Protein AF-A0A831S764-F1 (afdb_monomer_lite)

pLDDT: mean 89.17, std 13.13, range [32.31, 98.44]

Sequence (224 aa):
MKQVANYIGQIRIYSLIPFVLFITTFSDDLIKITSLSLLWIGFLIYLEVSHKDPLRLRFFTYLWVPFIIPALVVATQETLFFMFFSFLYAKKKDNAFWGGTSSLWRGLQNFSLAILTSPIIASIALVLIYFRNLIGDIRDAGHDKKSNTITLPVLLGIFKNCTIGYYGHLGIILFSSVLWWYISLFSIPLHTLIILLFVQAISYPLTPRISCPNFLNFYKKNSL

Secondary structure (DSSP, 8-state):
-HHHHHHHHHH-HHHHHHHHHHHHTT---HHHHHHHHHHHHHHHHHHHHHH--TTSPPPPTTTTHHHHHHHHHHSHHHHHHHHHHHHHHHGGGT-HHHHHHHHHHHHHHHHHHHTTT-HHHHHHHHHHHHHHHHHHHHHHHHHHHHTT---HHHHTT----HHHHHHHHHHHHHHHHHHHHHHTTT-S-HHHHHHHHHHHHHHGGGS--SSS--STTSS-S---

Structure (mmCIF, N/CA/C/O backbone):
data_AF-A0A831S764-F1
#
_entry.id   AF-A0A831S764-F1
#
loop_
_atom_site.group_PDB
_atom_site.id
_atom_site.type_symbol
_atom_site.label_atom_id
_atom_site.label_alt_id
_atom_site.label_comp_id
_atom_site.label_asym_id
_atom_site.label_entity_id
_atom_site.label_seq_id
_atom_site.pdbx_PDB_ins_code
_atom_site.Cartn_x
_atom_site.Cartn_y
_atom_site.Cartn_z
_atom_site.occupancy
_atom_site.B_iso_or_equiv
_atom_site.auth_seq_id
_atom_site.auth_comp_id
_atom_site.auth_asym_id
_atom_site.auth_atom_id
_atom_site.pdbx_PDB_model_num
ATOM 1 N N . MET A 1 1 ? 13.473 7.485 21.852 1.00 60.28 1 MET A N 1
ATOM 2 C CA . MET A 1 1 ? 13.245 6.089 21.394 1.00 60.28 1 MET A CA 1
ATOM 3 C C . MET A 1 1 ? 11.781 5.783 21.064 1.00 60.28 1 MET A C 1
ATOM 5 O O . MET A 1 1 ? 11.518 5.422 19.927 1.00 60.28 1 MET A O 1
ATOM 9 N N . LYS A 1 2 ? 10.810 5.982 21.978 1.00 74.12 2 LYS A N 1
ATOM 10 C CA . LYS A 1 2 ? 9.378 5.695 21.709 1.00 74.12 2 LYS A CA 1
ATOM 11 C C . LYS A 1 2 ? 8.788 6.479 20.522 1.00 74.12 2 LYS A C 1
ATOM 13 O O . LYS A 1 2 ? 8.071 5.900 19.715 1.00 74.12 2 LYS A O 1
ATOM 18 N N . GLN A 1 3 ? 9.120 7.766 20.382 1.00 81.69 3 GLN A N 1
ATOM 19 C CA . GLN A 1 3 ? 8.642 8.595 19.262 1.00 81.69 3 GLN A CA 1
ATOM 20 C C . GLN A 1 3 ? 9.198 8.129 17.908 1.00 81.69 3 GLN A C 1
ATOM 22 O O . GLN A 1 3 ? 8.445 7.948 16.958 1.00 81.69 3 GLN A O 1
ATOM 27 N N . VAL A 1 4 ? 10.504 7.851 17.847 1.00 81.62 4 VAL A N 1
ATOM 28 C CA . VAL A 1 4 ? 11.169 7.320 16.645 1.00 81.62 4 VAL A CA 1
ATOM 29 C C . VAL A 1 4 ? 10.557 5.981 16.232 1.00 81.62 4 VAL A C 1
ATOM 31 O O . VAL A 1 4 ? 10.179 5.811 15.079 1.00 81.62 4 VAL A O 1
ATOM 34 N N . ALA A 1 5 ? 10.361 5.059 17.179 1.00 79.94 5 ALA A N 1
ATOM 35 C CA . ALA A 1 5 ? 9.720 3.774 16.906 1.00 79.94 5 ALA A CA 1
ATOM 36 C C . ALA A 1 5 ? 8.274 3.930 16.395 1.00 79.94 5 ALA A C 1
ATOM 38 O O . ALA A 1 5 ? 7.838 3.158 15.548 1.00 79.94 5 ALA A O 1
ATOM 39 N N . ASN A 1 6 ? 7.536 4.940 16.874 1.00 87.00 6 ASN A N 1
ATOM 40 C CA . ASN A 1 6 ? 6.195 5.251 16.378 1.00 87.00 6 ASN A CA 1
ATOM 41 C C . ASN A 1 6 ? 6.236 5.671 14.898 1.00 87.00 6 ASN A C 1
ATOM 43 O O . ASN A 1 6 ? 5.524 5.078 14.093 1.00 87.00 6 ASN A O 1
ATOM 47 N N . TYR A 1 7 ? 7.117 6.606 14.519 1.00 86.62 7 TYR A N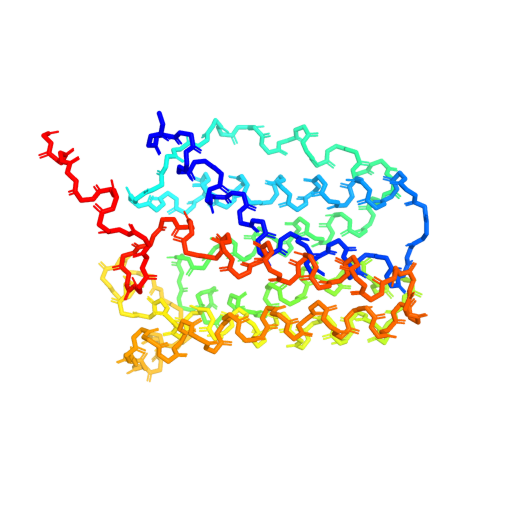 1
ATOM 48 C CA . TYR A 1 7 ? 7.287 7.006 13.115 1.00 86.62 7 TYR A CA 1
ATOM 49 C C . TYR A 1 7 ? 7.749 5.845 12.223 1.00 86.62 7 TYR A C 1
ATOM 51 O O . TYR A 1 7 ? 7.176 5.635 11.158 1.00 86.62 7 TYR A O 1
ATOM 59 N N . ILE A 1 8 ? 8.706 5.028 12.678 1.00 85.62 8 ILE A N 1
ATOM 60 C CA . ILE A 1 8 ? 9.144 3.825 11.948 1.00 85.62 8 ILE A CA 1
ATOM 61 C C . ILE A 1 8 ? 7.968 2.858 11.736 1.00 85.62 8 ILE A C 1
ATOM 63 O O . ILE A 1 8 ? 7.754 2.356 10.632 1.00 85.62 8 ILE A O 1
ATOM 67 N N . GLY A 1 9 ? 7.154 2.637 12.770 1.00 86.06 9 GLY A N 1
ATOM 68 C CA . GLY A 1 9 ? 5.953 1.809 12.684 1.00 86.06 9 GLY A CA 1
ATOM 69 C C . GLY A 1 9 ? 4.892 2.346 11.714 1.00 86.06 9 GLY A C 1
ATOM 70 O O . GLY A 1 9 ? 4.164 1.552 11.106 1.00 86.06 9 GLY A O 1
ATOM 71 N N . GLN A 1 10 ? 4.813 3.670 11.545 1.00 90.00 10 GLN A N 1
ATOM 72 C CA . GLN A 1 10 ? 3.913 4.348 10.601 1.00 90.00 10 GLN A CA 1
ATOM 73 C C . GLN A 1 10 ? 4.381 4.262 9.139 1.00 90.00 10 GLN A C 1
ATOM 75 O O . GLN A 1 10 ? 3.540 4.265 8.242 1.00 90.00 10 GLN A O 1
ATOM 80 N N . ILE A 1 11 ? 5.684 4.084 8.885 1.00 88.44 11 ILE A N 1
ATOM 81 C CA . ILE A 1 11 ? 6.220 3.805 7.535 1.00 88.44 11 ILE A CA 1
ATOM 82 C C . ILE A 1 11 ? 5.789 2.410 7.043 1.00 88.44 11 ILE A C 1
ATOM 84 O O . ILE A 1 11 ? 5.767 2.148 5.843 1.00 88.44 11 ILE A O 1
ATOM 88 N N . ARG A 1 12 ? 5.379 1.515 7.959 1.00 92.50 12 ARG A N 1
ATOM 89 C CA . ARG A 1 12 ? 4.809 0.191 7.648 1.00 92.50 12 ARG A CA 1
ATOM 90 C C . ARG A 1 12 ? 5.704 -0.595 6.685 1.00 92.50 12 ARG A C 1
ATOM 92 O O . ARG A 1 12 ? 5.251 -1.016 5.622 1.00 92.50 12 ARG A O 1
ATOM 99 N N . ILE A 1 13 ? 6.963 -0.817 7.075 1.00 93.81 13 ILE A N 1
ATOM 100 C CA . ILE A 1 13 ? 7.973 -1.543 6.275 1.00 93.81 13 ILE A CA 1
ATOM 101 C C . ILE A 1 13 ? 7.424 -2.874 5.740 1.00 93.81 13 ILE A C 1
ATOM 103 O O . ILE A 1 1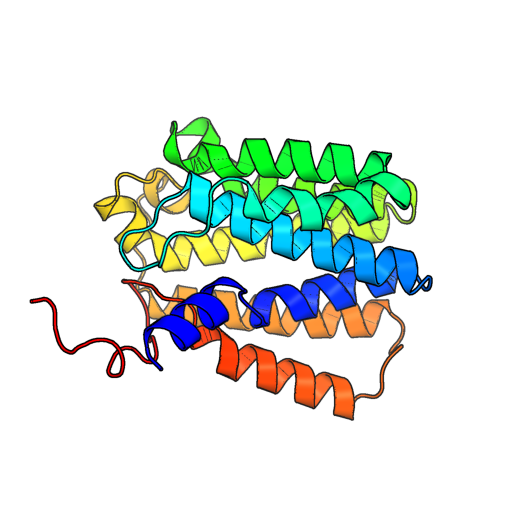3 ? 7.592 -3.175 4.560 1.00 93.81 13 ILE A O 1
ATOM 107 N N . TYR A 1 14 ? 6.667 -3.612 6.560 1.00 93.94 14 TYR A N 1
ATOM 108 C CA . TYR A 1 14 ? 6.000 -4.849 6.145 1.00 93.94 14 TYR A CA 1
ATOM 109 C C . TYR A 1 14 ? 5.091 -4.706 4.915 1.00 93.94 14 TYR A C 1
ATOM 111 O O . TYR A 1 14 ? 4.821 -5.675 4.228 1.00 93.94 14 TYR A O 1
ATOM 119 N N . SER A 1 15 ? 4.558 -3.513 4.653 1.00 94.75 15 SER A N 1
ATOM 120 C CA . SER A 1 15 ? 3.728 -3.216 3.485 1.00 94.75 15 SER A CA 1
ATOM 121 C C . SER A 1 15 ? 4.509 -2.583 2.338 1.00 94.75 15 SER A C 1
ATOM 123 O O . SER A 1 15 ? 4.049 -2.681 1.204 1.00 94.75 15 SER A O 1
ATOM 125 N N . LEU A 1 16 ? 5.638 -1.928 2.625 1.00 96.75 16 LEU A N 1
ATOM 126 C CA . LEU A 1 16 ? 6.516 -1.329 1.620 1.00 96.75 16 LEU A CA 1
ATOM 127 C C . LEU A 1 16 ? 7.263 -2.411 0.834 1.00 96.75 16 LEU A C 1
ATOM 129 O O . LEU A 1 16 ? 7.275 -2.367 -0.386 1.00 96.75 16 LEU A O 1
ATOM 133 N N . ILE A 1 17 ? 7.814 -3.422 1.508 1.00 96.88 17 ILE A N 1
ATOM 134 C CA . ILE A 1 17 ? 8.551 -4.521 0.858 1.00 96.88 17 ILE A CA 1
ATOM 135 C C . ILE A 1 17 ? 7.743 -5.209 -0.263 1.00 96.88 17 ILE A C 1
ATOM 137 O O . ILE A 1 17 ? 8.224 -5.237 -1.396 1.00 96.88 17 ILE A O 1
ATOM 141 N N . PRO A 1 18 ? 6.520 -5.730 -0.026 1.00 97.06 18 PRO A N 1
ATOM 142 C CA . PRO A 1 18 ? 5.732 -6.344 -1.094 1.00 97.06 18 PRO A CA 1
ATOM 143 C C . PRO A 1 18 ? 5.323 -5.338 -2.175 1.00 97.06 18 PRO A C 1
ATOM 145 O O . PRO A 1 18 ? 5.104 -5.744 -3.307 1.00 97.06 18 PRO A O 1
ATOM 148 N N . PHE A 1 19 ? 5.226 -4.044 -1.856 1.00 97.56 19 PHE A N 1
ATOM 149 C CA . PHE A 1 19 ? 4.942 -3.003 -2.843 1.00 97.56 19 PHE A CA 1
ATOM 150 C C . PHE A 1 19 ? 6.137 -2.751 -3.778 1.00 97.56 19 PHE A C 1
ATOM 152 O O . PHE A 1 19 ? 5.951 -2.652 -4.986 1.00 97.56 19 PHE A O 1
ATOM 159 N N . VAL A 1 20 ? 7.367 -2.723 -3.253 1.00 97.06 20 VAL A N 1
ATOM 160 C CA . VAL A 1 20 ? 8.577 -2.624 -4.087 1.00 97.06 20 VAL A CA 1
ATOM 161 C C . VAL A 1 20 ? 8.716 -3.860 -4.976 1.00 97.06 20 VAL A C 1
ATOM 163 O O . VAL A 1 20 ? 8.910 -3.716 -6.178 1.00 97.06 20 VAL A O 1
ATOM 166 N N . LEU A 1 21 ? 8.531 -5.064 -4.418 1.00 96.94 21 LEU A N 1
ATOM 167 C CA . LEU A 1 21 ? 8.550 -6.305 -5.205 1.00 96.94 21 LEU A CA 1
ATOM 168 C C . LEU A 1 21 ? 7.484 -6.299 -6.308 1.00 96.94 21 LEU A C 1
ATOM 170 O O . LEU A 1 21 ? 7.771 -6.693 -7.434 1.00 96.94 21 LEU A O 1
ATOM 174 N N . PHE A 1 22 ? 6.282 -5.794 -6.020 1.00 97.75 22 PHE A N 1
ATOM 175 C CA . PHE A 1 22 ? 5.241 -5.596 -7.027 1.00 97.75 22 PHE A CA 1
ATOM 176 C C . PHE A 1 22 ? 5.724 -4.714 -8.185 1.00 97.75 22 PHE A C 1
ATOM 178 O O . PHE A 1 22 ? 5.580 -5.114 -9.335 1.00 97.75 22 PHE A O 1
ATOM 185 N N . ILE A 1 23 ? 6.349 -3.564 -7.911 1.00 96.88 23 ILE A N 1
ATOM 186 C CA . ILE A 1 23 ? 6.850 -2.675 -8.974 1.00 96.88 23 ILE A CA 1
ATO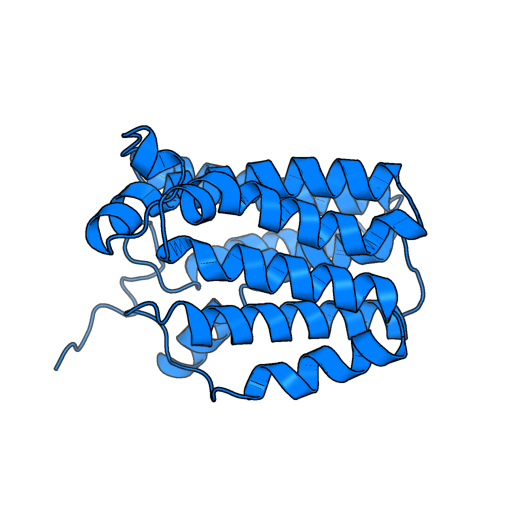M 187 C C . ILE A 1 23 ? 7.891 -3.380 -9.850 1.00 96.88 23 ILE A C 1
ATOM 189 O O . ILE A 1 23 ? 7.846 -3.263 -11.073 1.00 96.88 23 ILE A O 1
ATOM 193 N N . THR A 1 24 ? 8.772 -4.182 -9.243 1.00 95.31 24 THR A N 1
ATOM 194 C CA . THR A 1 24 ? 9.795 -4.933 -9.992 1.00 95.31 24 THR A CA 1
ATOM 195 C C . THR A 1 24 ? 9.229 -6.003 -10.929 1.00 95.31 24 THR A C 1
ATOM 197 O O . THR A 1 24 ? 9.959 -6.528 -11.760 1.00 95.31 24 THR A O 1
ATOM 200 N N . THR A 1 25 ? 7.935 -6.333 -10.832 1.00 96.25 25 THR A N 1
ATOM 201 C CA . THR A 1 25 ? 7.297 -7.281 -11.763 1.00 96.25 25 THR A CA 1
ATOM 202 C C . THR A 1 25 ? 6.954 -6.671 -13.122 1.00 96.25 25 THR A C 1
ATOM 204 O O . THR A 1 25 ? 6.712 -7.411 -14.071 1.00 96.25 25 THR A O 1
ATOM 207 N N . PHE A 1 26 ? 6.926 -5.338 -13.234 1.00 94.44 26 PHE A N 1
ATOM 208 C CA . PHE A 1 26 ? 6.580 -4.629 -14.473 1.00 94.44 26 PHE A CA 1
ATOM 209 C C . PHE A 1 26 ? 7.523 -3.459 -14.801 1.00 94.44 26 PHE A C 1
ATOM 211 O O . PHE A 1 26 ? 7.249 -2.693 -15.722 1.00 94.44 26 PHE A O 1
ATOM 218 N N . SER A 1 27 ? 8.613 -3.287 -14.052 1.00 93.69 27 SER A N 1
ATOM 219 C CA . SER A 1 27 ? 9.618 -2.248 -14.284 1.00 93.69 27 SER A CA 1
ATOM 220 C C . SER A 1 27 ? 10.981 -2.718 -13.786 1.00 93.69 27 SER A C 1
ATOM 222 O O . SER A 1 27 ? 11.089 -3.213 -12.668 1.00 93.69 27 SER A O 1
ATOM 224 N N . ASP A 1 28 ? 12.018 -2.495 -14.583 1.00 93.00 28 ASP A N 1
ATOM 225 C CA . ASP A 1 28 ? 13.434 -2.704 -14.257 1.00 93.00 28 ASP A CA 1
ATOM 226 C C . ASP A 1 28 ? 14.196 -1.378 -14.055 1.00 93.00 28 ASP A C 1
ATOM 228 O O . ASP A 1 28 ? 15.245 -1.354 -13.412 1.00 93.00 28 ASP A O 1
ATOM 232 N N . ASP A 1 29 ? 13.637 -0.259 -14.526 1.00 95.06 29 ASP A N 1
ATOM 233 C CA . ASP A 1 29 ? 14.171 1.084 -14.289 1.00 95.06 29 ASP A CA 1
ATOM 234 C C . ASP A 1 29 ? 14.192 1.443 -12.789 1.00 95.06 29 ASP A C 1
ATOM 236 O O . ASP A 1 29 ? 13.157 1.672 -12.151 1.00 95.06 29 ASP A O 1
ATOM 240 N N . LEU A 1 30 ? 15.405 1.550 -12.235 1.00 95.75 30 LEU A N 1
ATOM 241 C CA . LEU A 1 30 ? 15.659 1.919 -10.842 1.00 95.75 30 LEU A CA 1
ATOM 242 C C . LEU A 1 30 ? 15.097 3.297 -10.476 1.00 95.75 30 LEU A C 1
ATOM 244 O O . LEU A 1 30 ? 14.666 3.489 -9.333 1.00 95.75 30 LEU A O 1
ATOM 248 N N . ILE A 1 31 ? 15.076 4.251 -11.412 1.00 97.62 31 ILE A N 1
ATOM 249 C CA . ILE A 1 31 ? 14.528 5.590 -11.178 1.00 97.62 31 ILE A CA 1
ATOM 250 C C . ILE A 1 31 ? 13.011 5.487 -11.008 1.00 97.62 31 ILE A C 1
ATOM 252 O O . ILE A 1 31 ? 12.469 6.022 -10.032 1.00 97.62 31 ILE A O 1
ATOM 256 N N . LYS A 1 32 ? 12.325 4.747 -11.891 1.00 96.38 32 LYS A N 1
ATOM 257 C CA . LYS A 1 32 ? 10.882 4.482 -11.778 1.00 96.38 32 LYS A CA 1
ATOM 258 C C . LYS A 1 32 ? 10.546 3.713 -10.499 1.00 96.38 32 LYS A C 1
ATOM 260 O O . LYS A 1 32 ? 9.665 4.145 -9.752 1.00 96.38 32 LYS A O 1
ATOM 265 N N . ILE A 1 33 ? 11.283 2.646 -10.177 1.00 96.75 33 ILE A N 1
ATOM 266 C CA . ILE A 1 33 ? 11.090 1.855 -8.945 1.00 96.75 33 ILE A CA 1
ATOM 267 C C . ILE A 1 33 ? 11.231 2.731 -7.695 1.00 96.75 33 ILE A C 1
ATOM 269 O O . ILE A 1 33 ? 10.365 2.714 -6.814 1.00 96.75 33 ILE A O 1
ATOM 273 N N . THR A 1 34 ? 12.300 3.525 -7.616 1.00 97.94 34 THR A N 1
ATOM 274 C CA . THR A 1 34 ? 12.562 4.404 -6.468 1.00 97.94 34 THR A CA 1
ATOM 275 C C . THR A 1 34 ? 11.482 5.474 -6.345 1.00 97.94 34 THR A C 1
ATOM 277 O O . THR A 1 34 ? 10.944 5.689 -5.260 1.00 97.94 34 THR A O 1
ATOM 280 N N . SER A 1 35 ? 11.098 6.096 -7.459 1.00 98.06 35 SER A N 1
ATOM 281 C CA . SER A 1 35 ? 10.076 7.145 -7.484 1.00 98.06 35 SER A CA 1
ATOM 282 C C . SER A 1 35 ? 8.707 6.629 -7.042 1.00 98.06 35 SER A C 1
ATOM 284 O O . SER A 1 35 ? 8.054 7.259 -6.212 1.00 98.06 35 SER A O 1
ATOM 286 N N . LEU A 1 36 ? 8.287 5.450 -7.512 1.00 97.81 36 LEU A N 1
ATOM 287 C CA . LEU A 1 36 ? 7.031 4.828 -7.080 1.00 97.81 36 LEU A CA 1
ATOM 288 C C . LEU A 1 36 ? 7.087 4.368 -5.612 1.00 97.81 36 LEU A C 1
ATOM 290 O O . LEU A 1 36 ? 6.094 4.460 -4.889 1.00 97.81 36 LEU A O 1
ATOM 294 N N . SER A 1 37 ? 8.255 3.938 -5.130 1.00 97.75 37 SER A N 1
ATOM 295 C CA . SER A 1 37 ? 8.470 3.628 -3.709 1.00 97.75 37 SER A CA 1
ATOM 296 C C . SER A 1 37 ? 8.327 4.871 -2.824 1.00 97.75 37 SER A C 1
ATOM 298 O O . SER A 1 37 ? 7.708 4.806 -1.760 1.00 97.75 37 SER A O 1
ATOM 300 N N . LEU A 1 38 ? 8.838 6.023 -3.274 1.00 97.88 38 LEU A N 1
ATOM 301 C CA . LEU A 1 38 ? 8.629 7.308 -2.603 1.00 97.88 38 LEU A CA 1
ATOM 302 C C . LEU A 1 38 ? 7.154 7.721 -2.648 1.00 97.88 38 LEU A C 1
ATOM 304 O O . LEU A 1 38 ? 6.614 8.086 -1.607 1.00 97.88 38 LEU A O 1
ATOM 308 N N . LEU A 1 39 ? 6.466 7.558 -3.783 1.00 98.12 39 LEU A N 1
ATOM 309 C CA . LEU A 1 39 ? 5.025 7.815 -3.904 1.00 98.12 39 LEU A CA 1
ATOM 310 C C . LEU A 1 39 ? 4.216 7.051 -2.844 1.00 98.12 39 LEU A C 1
ATOM 312 O O . LEU A 1 39 ? 3.310 7.614 -2.227 1.00 98.12 39 LEU A O 1
ATOM 316 N N . TRP A 1 40 ? 4.571 5.793 -2.570 1.00 97.31 40 TRP A N 1
ATOM 317 C CA . TRP A 1 40 ? 3.953 5.018 -1.494 1.00 97.31 40 TRP A CA 1
ATOM 318 C C . TRP A 1 40 ? 4.183 5.616 -0.105 1.00 97.31 40 TRP A C 1
ATOM 320 O O . TRP A 1 40 ? 3.251 5.686 0.699 1.00 97.31 40 TRP A O 1
ATOM 330 N N . ILE A 1 41 ? 5.407 6.060 0.188 1.00 96.44 41 ILE A N 1
ATOM 331 C CA . ILE A 1 41 ? 5.732 6.737 1.450 1.00 96.44 41 ILE A CA 1
ATOM 332 C C . ILE A 1 41 ? 4.935 8.044 1.564 1.00 96.44 41 ILE A C 1
ATOM 334 O O . ILE A 1 41 ? 4.319 8.291 2.601 1.00 96.44 41 ILE A O 1
ATOM 338 N N . GLY A 1 42 ? 4.868 8.834 0.489 1.00 96.94 42 GLY A N 1
ATOM 339 C CA . GLY A 1 42 ? 4.046 10.041 0.412 1.00 96.94 42 GLY A CA 1
ATOM 340 C C . GLY A 1 42 ? 2.578 9.749 0.709 1.00 96.94 42 GLY A C 1
ATOM 341 O O . GLY A 1 42 ? 1.964 10.414 1.541 1.00 96.94 42 GLY A O 1
ATOM 342 N N . PHE A 1 43 ? 2.033 8.683 0.127 1.00 96.56 43 PHE A N 1
ATOM 343 C CA . PHE A 1 43 ? 0.683 8.218 0.428 1.00 96.56 43 PHE A CA 1
ATOM 344 C C . PHE A 1 43 ? 0.482 7.839 1.901 1.00 96.56 43 PHE A C 1
ATOM 346 O O . PHE A 1 43 ? -0.543 8.190 2.483 1.00 96.56 43 PHE A O 1
ATOM 353 N N . LEU A 1 44 ? 1.433 7.138 2.526 1.00 95.06 44 LEU A N 1
ATOM 354 C CA . LEU A 1 44 ? 1.331 6.806 3.948 1.00 95.06 44 LEU A CA 1
ATOM 355 C C . LEU A 1 44 ? 1.309 8.067 4.812 1.00 95.06 44 LEU A C 1
ATOM 357 O O . LEU A 1 44 ? 0.463 8.176 5.693 1.00 95.06 44 LEU A O 1
ATOM 361 N N . ILE A 1 45 ? 2.176 9.037 4.526 1.00 94.62 45 ILE A N 1
ATOM 362 C CA . ILE A 1 45 ? 2.196 10.322 5.235 1.00 94.62 45 ILE A CA 1
ATOM 363 C C . ILE A 1 45 ? 0.859 11.053 5.052 1.00 94.62 45 ILE A C 1
ATOM 365 O O . ILE A 1 45 ? 0.274 11.511 6.033 1.00 94.62 45 ILE A O 1
ATOM 369 N N . TYR A 1 46 ? 0.347 11.116 3.818 1.00 95.19 46 TYR A N 1
ATOM 370 C CA . TYR A 1 46 ? -0.958 11.703 3.509 1.00 95.19 46 TYR A CA 1
ATOM 371 C C . TYR A 1 46 ? -2.081 11.044 4.323 1.00 95.19 46 TYR A C 1
ATOM 373 O O . TYR A 1 46 ? -2.864 11.740 4.968 1.00 95.19 46 TYR A O 1
ATOM 381 N N . LEU A 1 47 ? -2.112 9.709 4.385 1.00 92.38 47 LEU A N 1
ATOM 382 C CA . LEU A 1 47 ? -3.090 8.987 5.195 1.00 92.38 47 LEU A CA 1
ATOM 383 C C . LEU A 1 47 ? -3.023 9.333 6.677 1.00 92.38 47 LEU A C 1
ATOM 385 O O . LEU A 1 47 ? -4.067 9.498 7.301 1.00 92.38 47 LEU A O 1
ATOM 389 N N . GLU A 1 48 ? -1.827 9.411 7.255 1.00 90.69 48 GLU A N 1
ATOM 390 C CA . GLU A 1 48 ? -1.681 9.712 8.682 1.00 90.69 48 GLU A CA 1
ATOM 391 C C . GLU A 1 48 ? -2.145 11.145 8.997 1.00 90.69 48 GLU A C 1
ATOM 393 O O . GLU A 1 48 ? -2.796 11.380 10.019 1.00 90.69 48 GLU A O 1
ATOM 398 N N . VAL A 1 49 ? -1.908 12.090 8.078 1.00 89.69 49 VAL A N 1
ATOM 399 C CA . VAL A 1 49 ? -2.429 13.465 8.159 1.00 89.69 49 VAL A CA 1
ATOM 400 C C . VAL A 1 49 ? -3.961 13.496 8.055 1.00 89.69 49 VAL A C 1
ATOM 402 O O . VAL A 1 49 ? -4.609 14.240 8.799 1.00 89.69 49 VAL A O 1
ATOM 405 N N . SER A 1 50 ? -4.553 12.685 7.173 1.00 89.25 50 SER A N 1
ATOM 406 C CA . SER A 1 50 ? -6.005 12.631 6.960 1.00 89.25 50 SER A CA 1
ATOM 407 C C . SER A 1 50 ? -6.757 11.895 8.072 1.00 89.25 50 SER A C 1
ATOM 409 O O . SER A 1 50 ? -7.780 12.381 8.548 1.00 89.25 50 SER A O 1
ATOM 411 N N . HIS A 1 51 ? -6.279 10.723 8.503 1.00 86.50 51 HIS A N 1
ATOM 412 C CA . HIS A 1 51 ? -7.006 9.845 9.431 1.00 86.50 51 HIS A CA 1
ATOM 413 C C . HIS A 1 51 ? -6.817 10.209 10.899 1.00 86.50 51 HIS A C 1
ATOM 415 O O . HIS A 1 51 ? -7.710 9.888 11.687 1.00 86.50 51 HIS A O 1
ATOM 421 N N . LYS A 1 52 ? -5.712 10.878 11.261 1.00 82.44 52 LYS A N 1
ATOM 422 C CA . LYS A 1 52 ? -5.434 11.388 12.617 1.00 82.44 52 LYS A CA 1
ATOM 423 C C . LYS A 1 52 ? -5.678 10.344 13.719 1.00 82.44 52 LYS A C 1
ATOM 425 O O . LYS A 1 52 ? -6.332 10.636 14.720 1.00 82.44 52 LYS A O 1
ATOM 430 N N . ASP A 1 53 ? -5.179 9.123 13.529 1.00 81.06 53 ASP A N 1
ATOM 431 C CA . ASP A 1 53 ? -5.404 8.041 14.492 1.00 81.06 53 ASP A CA 1
ATOM 432 C C . ASP A 1 53 ? -4.763 8.367 15.865 1.00 81.06 53 ASP A C 1
ATOM 434 O O . ASP A 1 53 ? -3.590 8.746 15.909 1.00 81.06 53 ASP A O 1
ATOM 438 N N . PRO A 1 54 ? -5.468 8.179 17.002 1.00 76.38 54 PRO A N 1
ATOM 439 C CA . PRO A 1 54 ? -5.031 8.694 18.309 1.00 76.38 54 PRO A CA 1
ATOM 440 C C . PRO A 1 54 ? -3.682 8.173 18.829 1.00 76.38 54 PRO A C 1
ATOM 442 O O . PRO A 1 54 ? -3.024 8.849 19.613 1.00 76.38 54 PRO A O 1
ATOM 445 N N . LEU A 1 55 ? -3.258 6.970 18.423 1.00 79.38 55 LEU A N 1
ATOM 446 C CA . LEU A 1 55 ? -1.997 6.357 18.874 1.00 79.38 55 LEU A CA 1
ATOM 447 C C . LEU A 1 55 ? -0.772 6.746 18.032 1.00 79.38 55 LEU A C 1
ATOM 449 O O . LEU A 1 55 ? 0.341 6.277 18.299 1.00 79.38 55 LEU A O 1
ATOM 453 N N . ARG A 1 56 ? -0.963 7.535 16.976 1.00 83.69 56 ARG A N 1
ATOM 454 C CA . ARG A 1 56 ? 0.079 7.841 15.998 1.00 83.69 56 ARG A CA 1
ATOM 455 C C . ARG A 1 56 ? 0.504 9.294 16.109 1.00 83.69 56 ARG A C 1
ATOM 457 O O . ARG A 1 56 ? -0.314 10.196 16.273 1.00 83.69 56 ARG A O 1
ATOM 464 N N . LEU A 1 57 ? 1.814 9.510 16.035 1.00 86.38 57 LEU A N 1
ATOM 465 C CA . LEU A 1 57 ? 2.370 10.855 15.970 1.00 86.38 57 LEU A CA 1
ATOM 466 C C . LEU A 1 57 ? 2.024 11.497 14.630 1.00 86.38 57 LEU A C 1
ATOM 468 O O . LEU A 1 57 ? 2.069 10.838 13.594 1.00 86.38 57 LEU A O 1
ATOM 472 N N . ARG A 1 58 ? 1.691 12.787 14.663 1.00 87.56 58 ARG A N 1
ATOM 473 C CA . ARG A 1 58 ? 1.294 13.533 13.471 1.00 87.56 58 ARG A CA 1
ATOM 474 C C . ARG A 1 58 ? 2.516 13.922 12.654 1.00 87.56 58 ARG A C 1
ATOM 476 O O . ARG A 1 58 ? 3.466 14.486 13.189 1.00 87.56 58 ARG A O 1
ATOM 483 N N . PHE A 1 59 ? 2.444 13.686 11.351 1.00 87.94 59 PHE A N 1
ATOM 484 C CA . PHE A 1 59 ? 3.372 14.281 10.399 1.00 87.94 59 PHE A CA 1
ATOM 485 C C . PHE A 1 59 ? 2.996 15.736 10.100 1.00 87.94 59 PHE A C 1
ATOM 487 O O . PHE A 1 59 ? 1.848 16.152 10.278 1.00 87.94 59 PHE A O 1
ATOM 494 N N . PHE A 1 60 ? 3.967 16.501 9.605 1.00 89.56 60 PHE A N 1
ATOM 495 C CA . PHE A 1 60 ? 3.706 17.813 9.023 1.00 89.56 60 PHE A CA 1
ATOM 496 C C . PHE A 1 60 ? 2.790 17.677 7.795 1.00 89.56 60 PHE A C 1
ATOM 498 O O . PHE A 1 60 ? 3.019 16.822 6.940 1.00 89.56 60 PHE A O 1
ATOM 505 N N . THR A 1 61 ? 1.763 18.528 7.702 1.00 88.75 61 THR A N 1
ATOM 506 C CA . THR A 1 61 ? 0.645 18.396 6.747 1.00 88.75 61 THR A CA 1
ATOM 507 C C . THR A 1 61 ? 1.081 18.258 5.290 1.00 88.75 61 THR A C 1
ATOM 509 O O . THR A 1 61 ? 0.460 17.503 4.549 1.00 88.75 61 THR A O 1
ATOM 512 N N . TYR A 1 62 ? 2.145 18.952 4.877 1.00 92.75 62 TYR A N 1
ATOM 513 C CA . TYR A 1 62 ? 2.630 18.947 3.490 1.00 92.75 62 TYR A CA 1
ATOM 514 C C . TYR A 1 62 ? 3.840 18.038 3.265 1.00 92.75 62 TYR A C 1
ATOM 516 O O . TYR A 1 62 ? 4.399 18.021 2.172 1.00 92.75 62 TYR A O 1
ATOM 524 N N . LEU A 1 63 ? 4.250 17.257 4.271 1.00 93.75 63 LEU A N 1
ATOM 525 C CA . LEU A 1 63 ? 5.440 16.411 4.172 1.00 93.75 63 LEU A CA 1
ATOM 526 C C . LEU A 1 63 ? 5.315 15.344 3.078 1.00 93.75 63 LEU A C 1
ATOM 528 O O . LEU A 1 63 ? 6.329 14.888 2.575 1.00 93.75 63 LEU A O 1
ATOM 532 N N . TRP A 1 64 ? 4.098 14.967 2.680 1.00 94.81 64 TRP A N 1
ATOM 533 C CA . TRP A 1 64 ? 3.872 14.000 1.606 1.00 94.81 64 TRP A CA 1
ATOM 534 C C . TRP A 1 64 ? 4.221 14.539 0.211 1.00 94.81 64 TRP A C 1
ATOM 536 O O . TRP A 1 64 ? 4.593 13.751 -0.652 1.00 94.81 64 TRP A O 1
ATOM 546 N N . VAL A 1 65 ? 4.139 15.855 -0.019 1.00 95.56 65 VAL A N 1
ATOM 547 C CA . VAL A 1 65 ? 4.346 16.487 -1.336 1.00 95.56 65 VAL A CA 1
ATOM 548 C C . VAL A 1 65 ? 5.708 16.143 -1.957 1.00 95.56 65 VAL A C 1
ATOM 550 O O . VAL A 1 65 ? 5.715 15.628 -3.077 1.00 95.56 65 VAL A O 1
ATOM 553 N N . PRO A 1 66 ? 6.857 16.341 -1.274 1.00 97.00 66 PRO A N 1
ATOM 554 C CA . PRO A 1 66 ? 8.164 16.030 -1.860 1.00 97.00 66 PRO A CA 1
ATOM 555 C C . PRO A 1 66 ? 8.336 14.555 -2.247 1.00 97.00 66 PRO A C 1
ATOM 557 O O . PRO A 1 66 ? 9.112 14.256 -3.147 1.00 97.00 66 PRO A O 1
ATOM 560 N N . PHE A 1 67 ? 7.594 13.632 -1.626 1.00 97.00 67 PHE A N 1
ATOM 561 C CA . PHE A 1 67 ? 7.652 12.205 -1.957 1.00 97.00 67 PHE A CA 1
ATOM 562 C C . PHE A 1 67 ? 6.868 11.836 -3.224 1.00 97.00 67 PHE A C 1
ATOM 564 O O . PHE A 1 67 ? 7.108 10.778 -3.798 1.00 97.00 67 PHE A O 1
ATOM 571 N N . ILE A 1 68 ? 5.938 12.686 -3.668 1.00 97.00 68 ILE A N 1
ATOM 572 C CA . ILE A 1 68 ? 5.118 12.445 -4.865 1.00 97.00 68 ILE A CA 1
ATOM 573 C C . ILE A 1 68 ? 5.775 13.014 -6.127 1.00 97.00 68 ILE A C 1
ATOM 575 O O . ILE A 1 68 ? 5.639 12.429 -7.201 1.00 97.00 68 ILE A O 1
ATOM 579 N N . ILE A 1 69 ? 6.510 14.126 -6.002 1.00 97.44 69 ILE A N 1
ATOM 580 C CA . ILE A 1 69 ? 7.121 14.841 -7.136 1.00 97.44 69 ILE A CA 1
ATOM 581 C C . ILE A 1 69 ? 7.943 13.915 -8.053 1.00 97.44 69 ILE A C 1
ATOM 583 O O . ILE A 1 69 ? 7.707 13.964 -9.259 1.00 97.44 69 ILE A O 1
ATOM 587 N N . PRO A 1 70 ? 8.838 13.036 -7.552 1.00 97.69 70 PRO A N 1
ATOM 588 C CA . PRO A 1 70 ? 9.615 12.156 -8.427 1.00 97.69 70 PRO A CA 1
ATOM 589 C C . PRO A 1 70 ? 8.735 11.272 -9.320 1.00 97.69 70 PRO A C 1
ATOM 591 O O . PRO A 1 70 ? 8.973 11.169 -10.519 1.00 97.69 70 PRO A O 1
ATOM 594 N N . ALA A 1 71 ? 7.667 10.692 -8.762 1.00 96.81 71 ALA A N 1
ATOM 595 C CA . ALA A 1 71 ? 6.755 9.821 -9.501 1.00 96.81 71 ALA A CA 1
ATOM 596 C C . ALA A 1 71 ? 5.921 10.581 -10.543 1.00 96.81 71 ALA A C 1
ATOM 598 O O . ALA A 1 71 ? 5.683 10.058 -11.629 1.00 96.81 71 ALA A O 1
ATOM 599 N N . LEU A 1 72 ? 5.550 11.837 -10.265 1.00 97.38 72 LEU A N 1
ATOM 600 C CA . LEU A 1 72 ? 4.876 12.691 -11.249 1.00 97.38 72 LEU A CA 1
ATOM 601 C C . LEU A 1 72 ? 5.739 12.955 -12.487 1.00 97.38 72 LEU A C 1
ATOM 603 O O . LEU A 1 72 ? 5.182 13.121 -13.569 1.00 97.38 72 LEU A O 1
ATOM 607 N N . VAL A 1 73 ? 7.067 12.976 -12.341 1.00 97.06 73 VAL A N 1
ATOM 608 C CA . VAL A 1 73 ? 8.000 13.191 -13.456 1.00 97.06 73 VAL A CA 1
ATOM 609 C C . VAL A 1 73 ? 8.185 11.921 -14.287 1.00 97.06 73 VAL A C 1
ATOM 611 O O . VAL A 1 73 ? 8.201 12.000 -15.510 1.00 97.06 73 VAL A O 1
ATOM 614 N N . VAL A 1 74 ? 8.308 10.752 -13.648 1.00 96.44 74 VAL A N 1
ATOM 615 C CA . VAL A 1 74 ? 8.701 9.506 -14.344 1.00 96.44 74 VAL A CA 1
ATOM 616 C C . VAL A 1 74 ? 7.543 8.562 -14.681 1.00 96.44 74 VAL A C 1
ATOM 618 O O . VAL A 1 74 ? 7.705 7.647 -15.482 1.00 96.44 74 VAL A O 1
ATOM 621 N N . ALA A 1 75 ? 6.381 8.744 -14.056 1.00 93.44 75 ALA A N 1
ATOM 622 C CA . ALA A 1 75 ? 5.208 7.880 -14.197 1.00 93.44 75 ALA A CA 1
ATOM 623 C C . ALA A 1 75 ? 3.923 8.704 -14.015 1.00 93.44 75 ALA A C 1
ATOM 625 O O . ALA A 1 75 ? 3.111 8.435 -13.125 1.00 93.44 75 ALA A O 1
ATOM 626 N N . THR A 1 76 ? 3.780 9.786 -14.788 1.00 95.94 76 THR A N 1
ATOM 627 C CA . THR A 1 76 ? 2.756 10.818 -14.562 1.00 95.94 76 THR A CA 1
ATOM 628 C C . THR A 1 76 ? 1.340 10.246 -14.526 1.00 95.94 76 THR A C 1
ATOM 630 O O . THR A 1 76 ? 0.600 10.518 -13.582 1.00 95.94 76 THR A O 1
ATOM 633 N N . GLN A 1 77 ? 0.952 9.442 -15.520 1.00 95.94 77 GLN A N 1
ATOM 634 C CA . GLN A 1 77 ? -0.414 8.917 -15.623 1.00 95.94 77 GLN A CA 1
ATOM 635 C C . GLN A 1 77 ? -0.721 7.937 -14.485 1.00 95.94 77 GLN A C 1
ATOM 637 O O . GLN A 1 77 ? -1.728 8.089 -13.791 1.00 95.94 77 GLN A O 1
ATOM 642 N N . GLU A 1 78 ? 0.178 6.982 -14.239 1.00 95.62 78 GLU A N 1
ATOM 643 C CA . GLU A 1 78 ? 0.070 6.014 -13.148 1.00 95.62 78 GLU A CA 1
ATOM 644 C C . GLU A 1 78 ? -0.027 6.716 -11.788 1.00 95.62 78 GLU A C 1
ATOM 646 O O . GLU A 1 78 ? -0.854 6.351 -10.948 1.00 95.62 78 GLU A O 1
ATOM 651 N N . THR A 1 79 ? 0.778 7.766 -11.594 1.00 96.69 79 THR A N 1
ATOM 652 C CA . THR A 1 79 ? 0.814 8.568 -10.367 1.00 96.69 79 THR A CA 1
ATOM 653 C C . THR A 1 79 ? -0.480 9.344 -10.162 1.00 96.69 79 THR A C 1
ATOM 655 O O . THR A 1 79 ? -1.014 9.336 -9.054 1.00 96.69 79 THR A O 1
ATOM 658 N N . LEU A 1 80 ? -1.033 9.972 -11.204 1.00 97.94 80 LEU A N 1
ATOM 659 C CA . LEU A 1 80 ? -2.298 10.706 -11.105 1.00 97.94 80 LEU A CA 1
ATOM 660 C C . LEU A 1 80 ? -3.458 9.783 -10.713 1.00 97.94 80 LEU A C 1
ATOM 662 O O . LEU A 1 80 ? -4.216 10.106 -9.795 1.00 97.94 80 LEU A O 1
ATOM 666 N N . PHE A 1 81 ? -3.567 8.606 -11.336 1.00 97.94 81 PHE A N 1
ATOM 667 C CA . PHE A 1 81 ? -4.581 7.622 -10.950 1.00 97.94 81 PHE A CA 1
ATOM 668 C C . PHE A 1 81 ? -4.345 7.071 -9.540 1.00 97.94 81 PHE A C 1
ATOM 670 O O . PHE A 1 81 ? -5.287 6.976 -8.750 1.00 97.94 81 PHE A O 1
ATOM 677 N N . PHE A 1 82 ? -3.092 6.778 -9.179 1.00 98.12 82 PHE A N 1
ATOM 678 C CA . PHE A 1 82 ? -2.738 6.336 -7.831 1.00 98.12 82 PHE A CA 1
ATOM 679 C C . PHE A 1 82 ? -3.145 7.380 -6.783 1.00 98.12 82 PHE A C 1
ATOM 681 O O . PHE A 1 82 ? -3.726 7.033 -5.752 1.00 98.12 82 PHE A O 1
ATOM 688 N N . MET A 1 83 ? -2.884 8.665 -7.037 1.00 98.00 83 MET A N 1
ATOM 689 C CA . MET A 1 83 ? -3.281 9.774 -6.165 1.00 98.00 83 MET A CA 1
ATOM 690 C C . MET A 1 83 ? -4.800 9.920 -6.077 1.00 98.00 83 MET A C 1
ATOM 692 O O . MET A 1 83 ? -5.332 10.096 -4.981 1.00 98.00 83 MET A O 1
ATOM 696 N N . PHE A 1 84 ? -5.513 9.792 -7.197 1.00 98.06 84 PHE A N 1
ATOM 697 C CA . PHE A 1 84 ? -6.972 9.832 -7.211 1.00 98.06 84 PHE A CA 1
ATOM 698 C C . PHE A 1 84 ? -7.573 8.731 -6.325 1.00 98.06 84 PHE A C 1
ATOM 700 O O . PHE A 1 84 ? -8.360 9.018 -5.421 1.00 98.06 84 PHE A O 1
ATOM 707 N N . PHE A 1 85 ? -7.142 7.479 -6.492 1.00 98.12 85 PHE A N 1
ATOM 708 C CA . PHE A 1 85 ? -7.617 6.378 -5.650 1.00 98.12 85 PHE A CA 1
ATOM 709 C C . PHE A 1 85 ? -7.140 6.487 -4.196 1.00 98.12 85 PHE A C 1
ATOM 711 O O . PHE A 1 85 ? -7.868 6.094 -3.284 1.00 98.12 85 PHE A O 1
ATOM 718 N N . SER A 1 86 ? -5.970 7.086 -3.951 1.00 97.12 86 SER A N 1
ATOM 719 C CA . SER A 1 86 ? -5.500 7.424 -2.599 1.00 97.12 86 SER A CA 1
ATOM 720 C C . SER A 1 86 ? -6.449 8.385 -1.888 1.00 97.12 86 SER A C 1
ATOM 722 O O . SER A 1 86 ? -6.779 8.179 -0.719 1.00 97.12 86 SER A O 1
ATOM 724 N N . PHE A 1 87 ? -6.899 9.421 -2.597 1.00 96.94 87 PHE A N 1
ATOM 725 C CA . PHE A 1 87 ? -7.860 10.393 -2.091 1.00 96.94 87 PHE A CA 1
ATOM 726 C C . PHE A 1 87 ? -9.207 9.733 -1.777 1.00 96.94 87 PHE A C 1
ATOM 728 O O . PHE A 1 87 ? -9.739 9.927 -0.685 1.00 96.94 87 PHE A O 1
ATOM 735 N N . LEU A 1 88 ? -9.732 8.894 -2.680 1.00 96.50 88 LEU A N 1
ATOM 736 C CA . LEU A 1 88 ? -10.974 8.149 -2.433 1.00 96.50 88 LEU A CA 1
ATOM 737 C C . LEU A 1 88 ? -10.847 7.197 -1.235 1.00 96.50 88 LEU A C 1
ATOM 739 O O . LEU A 1 88 ? -11.742 7.139 -0.394 1.00 96.50 88 LEU A O 1
ATOM 743 N N . TYR A 1 89 ? -9.715 6.501 -1.105 1.00 95.50 89 TYR A N 1
ATOM 744 C CA . TYR A 1 89 ? -9.444 5.633 0.041 1.00 95.50 89 TYR A CA 1
ATOM 745 C C . TYR A 1 89 ? -9.368 6.416 1.366 1.00 95.50 89 TYR A C 1
ATOM 747 O O . TYR A 1 89 ? -9.842 5.941 2.402 1.00 95.50 89 TYR A O 1
ATOM 755 N N . ALA A 1 90 ? -8.818 7.634 1.358 1.00 93.75 90 ALA A N 1
ATOM 756 C CA . ALA A 1 90 ? -8.725 8.463 2.558 1.00 93.75 90 ALA A CA 1
ATOM 757 C C . ALA A 1 90 ? -10.103 8.867 3.116 1.00 93.75 90 ALA A C 1
ATOM 759 O O . ALA A 1 90 ? -10.238 8.969 4.336 1.00 93.75 90 ALA A O 1
ATOM 760 N N . LYS A 1 91 ? -11.136 8.969 2.266 1.00 92.62 91 LYS A N 1
ATOM 761 C CA . LYS A 1 91 ? -12.529 9.266 2.657 1.00 92.62 91 LYS A CA 1
ATOM 762 C C . LYS A 1 91 ? -13.232 8.155 3.437 1.00 92.62 91 LYS A C 1
ATOM 764 O O . LYS A 1 91 ? -14.401 8.300 3.780 1.00 92.62 91 LYS A O 1
ATOM 769 N N . LYS A 1 92 ? -12.564 7.038 3.759 1.00 89.12 92 LYS A N 1
ATOM 770 C CA . LYS A 1 92 ? -13.190 5.880 4.429 1.00 89.12 92 LYS A CA 1
ATOM 771 C C . LYS A 1 92 ? -13.917 6.189 5.751 1.00 89.12 92 LYS A C 1
ATOM 773 O O . LYS A 1 92 ? -14.684 5.355 6.220 1.00 89.12 92 LYS A O 1
ATOM 778 N N . LYS A 1 93 ? -13.641 7.341 6.376 1.00 88.00 93 LYS A N 1
ATOM 779 C CA . LYS A 1 93 ? -14.283 7.798 7.620 1.00 88.00 93 LYS A CA 1
ATOM 780 C C . LYS A 1 93 ? -15.519 8.686 7.379 1.00 88.00 93 LYS A C 1
ATOM 782 O O . LYS A 1 93 ? -16.244 8.943 8.330 1.00 88.00 93 LYS A O 1
ATOM 787 N N . ASP A 1 94 ? -15.774 9.123 6.145 1.00 89.31 94 ASP A N 1
ATOM 788 C CA . ASP A 1 94 ? -16.780 10.150 5.845 1.00 89.31 94 ASP A CA 1
ATOM 789 C C . ASP A 1 94 ? -18.212 9.596 5.858 1.00 89.31 94 ASP A C 1
ATOM 791 O O . ASP A 1 94 ? -19.123 10.239 6.373 1.00 89.31 94 ASP A O 1
ATOM 795 N N . ASN A 1 95 ? -18.440 8.415 5.268 1.00 89.94 95 ASN A N 1
ATOM 796 C CA . ASN A 1 95 ? -19.748 7.753 5.255 1.00 89.94 95 ASN A CA 1
ATOM 797 C C . ASN A 1 95 ? -19.642 6.245 4.954 1.00 89.94 95 ASN A C 1
ATOM 799 O O . ASN A 1 95 ? -18.569 5.723 4.643 1.00 89.94 95 ASN A O 1
ATOM 803 N N . ALA A 1 96 ? -20.785 5.552 5.014 1.00 90.81 96 ALA A N 1
ATOM 804 C CA . ALA A 1 96 ? -20.884 4.111 4.783 1.00 90.81 96 ALA A CA 1
ATOM 805 C C . ALA A 1 96 ? -20.430 3.673 3.381 1.00 90.81 96 ALA A C 1
ATOM 807 O O . ALA A 1 96 ? -19.814 2.618 3.250 1.00 90.81 96 ALA A O 1
ATOM 808 N N . PHE A 1 97 ? -20.690 4.472 2.339 1.00 93.62 97 PHE A N 1
ATOM 809 C CA . PHE A 1 97 ? -20.240 4.150 0.984 1.00 93.62 97 PHE A CA 1
ATOM 810 C C . PHE A 1 97 ? -18.713 4.137 0.915 1.00 93.62 97 PHE A C 1
ATOM 812 O O . PHE A 1 97 ? -18.126 3.134 0.510 1.00 93.62 97 PHE A O 1
ATOM 819 N N . TRP A 1 98 ? -18.060 5.210 1.368 1.00 93.38 98 TRP A N 1
ATOM 820 C CA . TRP A 1 98 ? -16.600 5.315 1.338 1.00 93.38 98 TRP A CA 1
ATOM 821 C C . TRP A 1 98 ? -15.923 4.293 2.250 1.00 93.38 98 TRP A C 1
ATOM 823 O O . TRP A 1 98 ? -14.915 3.698 1.872 1.00 93.38 98 TRP A O 1
ATOM 833 N N . GLY A 1 99 ? -16.482 4.052 3.436 1.00 91.56 99 GLY A N 1
ATOM 834 C CA . GLY A 1 99 ? -15.964 3.051 4.362 1.00 91.56 99 GLY A CA 1
ATOM 835 C C . GLY A 1 99 ? -16.129 1.617 3.845 1.00 91.56 99 GLY A C 1
ATOM 836 O O . GLY A 1 99 ? -15.165 0.844 3.858 1.00 91.56 99 GLY A O 1
ATOM 837 N N . GLY A 1 100 ? -17.302 1.280 3.300 1.00 93.12 100 GLY A N 1
ATOM 838 C CA . GLY A 1 100 ? -17.609 -0.038 2.736 1.00 93.12 100 GLY A CA 1
ATOM 839 C C . GLY A 1 100 ? -16.832 -0.370 1.458 1.00 93.12 100 GLY A C 1
ATOM 840 O O . GLY A 1 100 ? -16.486 -1.526 1.229 1.00 93.12 100 GLY A O 1
ATOM 841 N N . THR A 1 101 ? -16.494 0.640 0.652 1.00 95.38 101 THR A N 1
ATOM 842 C CA . THR A 1 101 ? -15.733 0.479 -0.604 1.00 95.38 101 THR A CA 1
ATOM 843 C C . THR A 1 101 ? -14.233 0.754 -0.462 1.00 95.38 101 THR A C 1
ATOM 845 O O . THR A 1 101 ? -13.488 0.618 -1.430 1.00 95.38 101 THR A O 1
ATOM 848 N N . SER A 1 102 ? -13.747 1.083 0.737 1.00 94.81 102 SER A N 1
ATOM 849 C CA . SER A 1 102 ? -12.340 1.439 0.984 1.00 94.81 102 SER A CA 1
ATOM 850 C C . SER A 1 102 ? -11.336 0.397 0.467 1.00 94.81 102 SER A C 1
ATOM 852 O O . SER A 1 102 ? -10.355 0.747 -0.190 1.00 94.81 102 SER A O 1
ATOM 854 N N . SER A 1 103 ? -11.620 -0.892 0.659 1.00 96.31 103 SER A N 1
ATOM 855 C CA . SER A 1 103 ? -10.774 -1.976 0.147 1.00 96.31 103 SER A CA 1
ATOM 856 C C . SER A 1 103 ? -10.688 -2.008 -1.388 1.00 96.31 103 SER A C 1
ATOM 858 O O . SER A 1 103 ? -9.631 -2.332 -1.931 1.00 96.31 103 SER A O 1
ATOM 860 N N . LEU A 1 104 ? -11.749 -1.610 -2.102 1.00 97.81 104 LEU A N 1
ATOM 861 C CA . LEU A 1 104 ? -11.740 -1.495 -3.566 1.00 97.81 104 LEU A CA 1
ATOM 862 C C . LEU A 1 104 ? -10.850 -0.342 -4.027 1.00 97.81 104 LEU A C 1
ATOM 864 O O . LEU A 1 104 ? -10.002 -0.548 -4.892 1.00 97.81 104 LEU A O 1
ATOM 868 N N . TRP A 1 105 ? -10.976 0.839 -3.413 1.00 97.75 105 TRP A N 1
ATOM 869 C CA . TRP A 1 105 ? -10.113 1.986 -3.732 1.00 97.75 105 TRP A CA 1
ATOM 870 C C . TRP A 1 105 ? -8.638 1.653 -3.521 1.00 97.75 105 TRP A C 1
ATOM 872 O O . TRP A 1 105 ? -7.787 2.022 -4.326 1.00 97.75 105 TRP A O 1
ATOM 882 N N . ARG A 1 106 ? -8.339 0.870 -2.481 1.00 96.50 106 ARG A N 1
ATOM 883 C CA . ARG A 1 106 ? -6.984 0.403 -2.196 1.00 96.50 106 ARG A CA 1
ATOM 884 C C . ARG A 1 106 ? -6.441 -0.568 -3.252 1.00 96.50 106 ARG A C 1
ATOM 886 O O . ARG A 1 106 ? -5.260 -0.488 -3.597 1.00 96.50 106 ARG A O 1
ATOM 893 N N . GLY A 1 107 ? -7.287 -1.459 -3.772 1.00 97.69 107 GLY A N 1
ATOM 894 C CA . GLY A 1 107 ? -6.957 -2.329 -4.904 1.00 97.69 107 GLY A CA 1
ATOM 895 C C . GLY A 1 107 ? -6.724 -1.537 -6.192 1.00 97.69 107 GLY A C 1
ATOM 896 O O . GLY A 1 107 ? -5.674 -1.679 -6.817 1.00 97.69 107 GLY A O 1
ATOM 897 N N . LEU A 1 108 ? -7.656 -0.642 -6.537 1.00 98.44 108 LEU A N 1
ATOM 898 C CA . LEU A 1 108 ? -7.590 0.222 -7.725 1.00 98.44 108 LEU A CA 1
ATOM 899 C C . LEU A 1 108 ? -6.349 1.120 -7.736 1.00 98.44 108 LEU A C 1
ATOM 901 O O . LEU A 1 108 ? -5.736 1.323 -8.780 1.00 98.44 108 LEU A O 1
ATOM 905 N N . GLN A 1 109 ? -5.926 1.583 -6.562 1.00 97.75 109 GLN A N 1
ATOM 906 C CA . GLN A 1 109 ? -4.685 2.327 -6.396 1.00 97.75 109 GLN A CA 1
ATOM 907 C C . GLN A 1 109 ? -3.445 1.538 -6.850 1.00 97.75 109 GLN A C 1
ATOM 909 O O . GLN A 1 109 ? -2.549 2.118 -7.443 1.00 97.75 109 GLN A O 1
ATOM 914 N N . ASN A 1 110 ? -3.351 0.232 -6.574 1.00 97.56 110 ASN A N 1
ATOM 915 C CA . ASN A 1 110 ? -2.195 -0.567 -7.016 1.00 97.56 110 ASN A CA 1
ATOM 916 C C . ASN A 1 110 ? -2.357 -1.019 -8.470 1.00 97.56 110 ASN A C 1
ATOM 918 O O . ASN A 1 110 ? -1.389 -1.010 -9.224 1.00 97.56 110 ASN A O 1
ATOM 922 N N . PHE A 1 111 ? -3.585 -1.344 -8.877 1.00 98.25 111 PHE A N 1
ATOM 923 C CA . PHE A 1 111 ? -3.937 -1.628 -10.267 1.00 98.25 111 PHE A CA 1
ATOM 924 C C . PHE A 1 111 ? -3.465 -0.516 -11.212 1.00 98.25 111 PHE A C 1
ATOM 926 O O . PHE A 1 111 ? -2.845 -0.799 -12.237 1.00 98.25 111 PHE A O 1
ATOM 933 N N . SER A 1 112 ? -3.685 0.750 -10.843 1.00 97.94 112 SER A N 1
ATOM 934 C CA . SER A 1 112 ? -3.341 1.885 -11.701 1.00 97.94 112 SER A CA 1
ATOM 935 C C . SER A 1 112 ? -1.844 2.044 -11.969 1.00 97.94 112 SER A C 1
ATOM 937 O O . SER A 1 112 ? -1.484 2.705 -12.936 1.00 97.94 112 SER A O 1
ATOM 939 N N . LEU A 1 113 ? -0.975 1.448 -11.144 1.00 97.69 113 LEU A N 1
ATOM 940 C CA . LEU A 1 113 ? 0.474 1.499 -11.352 1.00 97.69 113 LEU A CA 1
ATOM 941 C C . LEU A 1 113 ? 0.962 0.559 -12.451 1.00 97.69 113 LEU A C 1
ATOM 943 O O . LEU A 1 113 ? 1.995 0.824 -13.053 1.00 97.69 113 LEU A O 1
ATOM 947 N N . ALA A 1 114 ? 0.239 -0.534 -12.692 1.00 96.88 114 ALA A N 1
ATOM 948 C CA . ALA A 1 114 ? 0.664 -1.576 -13.617 1.00 96.88 114 ALA A CA 1
ATOM 949 C C . ALA A 1 114 ? -0.214 -1.663 -14.869 1.00 96.88 114 ALA A C 1
ATOM 951 O O . ALA A 1 114 ? 0.217 -2.263 -15.844 1.00 96.88 114 ALA A O 1
ATOM 952 N N . ILE A 1 115 ? -1.426 -1.091 -14.879 1.00 96.75 115 ILE A N 1
ATOM 953 C CA . ILE A 1 115 ? -2.410 -1.327 -15.951 1.00 96.75 115 ILE A CA 1
ATOM 954 C C . ILE A 1 115 ? -1.911 -0.950 -17.350 1.00 96.75 115 ILE A C 1
ATOM 956 O O . ILE A 1 115 ? -2.222 -1.648 -18.310 1.00 96.75 115 ILE A O 1
ATOM 960 N N . LEU A 1 116 ? -1.109 0.109 -17.465 1.00 93.62 116 LEU A N 1
ATOM 961 C CA . LEU A 1 116 ? -0.572 0.557 -18.752 1.00 93.62 116 LEU A CA 1
ATOM 962 C C . LEU A 1 116 ? 0.567 -0.335 -19.267 1.00 93.62 116 LEU A C 1
ATOM 964 O O . LEU A 1 116 ? 0.805 -0.375 -20.469 1.00 93.62 116 LEU A O 1
ATOM 968 N N . THR A 1 117 ? 1.242 -1.068 -18.377 1.00 93.31 117 THR A N 1
ATOM 969 C CA . THR A 1 117 ? 2.392 -1.917 -18.723 1.00 93.31 117 THR A CA 1
ATOM 970 C C . THR A 1 117 ? 2.023 -3.397 -18.793 1.00 93.31 117 THR A C 1
ATOM 972 O O . THR A 1 117 ? 2.456 -4.115 -19.686 1.00 93.31 117 THR A O 1
ATOM 975 N N . SER A 1 118 ? 1.228 -3.876 -17.837 1.00 95.62 118 SER A N 1
ATOM 976 C CA . SER A 1 118 ? 0.815 -5.271 -17.716 1.00 95.62 118 SER A CA 1
ATOM 977 C C . SER A 1 118 ? -0.573 -5.379 -17.067 1.00 95.62 118 SER A C 1
ATOM 979 O O . SER A 1 118 ? -0.697 -5.430 -15.837 1.00 95.62 118 SER A O 1
ATOM 981 N N . PRO A 1 119 ? -1.646 -5.467 -17.879 1.00 96.19 119 PRO A N 1
ATOM 982 C CA . PRO A 1 119 ? -3.017 -5.608 -17.385 1.00 96.19 119 PRO A CA 1
ATOM 983 C C . PRO A 1 119 ? -3.245 -6.845 -16.506 1.00 96.19 119 PRO A C 1
ATOM 985 O O . PRO A 1 119 ? -4.051 -6.809 -15.573 1.00 96.19 119 PRO A O 1
ATOM 988 N N . ILE A 1 120 ? -2.520 -7.937 -16.772 1.00 97.19 120 ILE A N 1
ATOM 989 C CA . ILE A 1 120 ? -2.602 -9.174 -15.983 1.00 97.19 120 ILE A CA 1
ATOM 990 C C . ILE A 1 120 ? -2.047 -8.930 -14.576 1.00 97.19 120 ILE A C 1
ATOM 992 O O . ILE A 1 120 ? -2.735 -9.195 -13.589 1.00 97.19 120 ILE A O 1
ATOM 996 N N . ILE A 1 121 ? -0.841 -8.362 -14.473 1.00 97.06 121 ILE A N 1
ATOM 997 C CA . ILE A 1 121 ? -0.214 -8.028 -13.186 1.00 97.06 121 ILE A CA 1
ATOM 998 C C . ILE A 1 121 ? -1.071 -7.012 -12.422 1.00 97.06 121 ILE A C 1
ATOM 1000 O O . ILE A 1 121 ? -1.305 -7.181 -11.225 1.00 97.06 121 ILE A O 1
ATOM 1004 N N . ALA A 1 122 ? -1.607 -6.003 -13.114 1.00 97.62 122 ALA A N 1
ATOM 1005 C CA . ALA A 1 122 ? -2.519 -5.025 -12.531 1.00 97.62 122 ALA A CA 1
ATOM 1006 C C . ALA A 1 122 ? -3.766 -5.686 -11.925 1.00 97.62 122 ALA A C 1
ATOM 1008 O O . ALA A 1 122 ? -4.148 -5.372 -10.796 1.00 97.62 122 ALA A O 1
ATOM 1009 N N . SER A 1 123 ? -4.376 -6.634 -12.639 1.00 98.12 123 SER A N 1
ATOM 1010 C CA . SER A 1 123 ? -5.568 -7.358 -12.180 1.00 98.12 123 SER A CA 1
ATOM 1011 C C . SER A 1 123 ? -5.274 -8.241 -10.965 1.00 98.12 123 SER A C 1
ATOM 1013 O O . SER A 1 123 ? -6.047 -8.254 -10.007 1.00 98.12 123 SER A O 1
ATOM 1015 N N . ILE A 1 124 ? -4.123 -8.922 -10.950 1.00 98.06 124 ILE A N 1
ATOM 1016 C CA . ILE A 1 124 ? -3.663 -9.680 -9.777 1.00 98.06 124 ILE A CA 1
ATOM 1017 C C . ILE A 1 124 ? -3.475 -8.734 -8.583 1.00 98.06 124 ILE A C 1
ATOM 1019 O O . ILE A 1 124 ? -3.949 -9.027 -7.483 1.00 98.06 124 ILE A O 1
ATOM 1023 N N . ALA A 1 125 ? -2.840 -7.577 -8.796 1.00 97.75 125 ALA A N 1
ATOM 1024 C CA . ALA A 1 125 ? -2.624 -6.581 -7.751 1.00 97.75 125 ALA A CA 1
ATOM 1025 C C . ALA A 1 125 ? -3.944 -6.035 -7.192 1.00 97.75 125 ALA A C 1
ATOM 1027 O O . ALA A 1 125 ? -4.079 -5.925 -5.974 1.00 97.75 125 ALA A O 1
ATOM 1028 N N . LEU A 1 126 ? -4.933 -5.759 -8.049 1.00 98.38 126 LEU A N 1
ATOM 1029 C CA . LEU A 1 126 ? -6.273 -5.333 -7.639 1.00 98.38 126 LEU A CA 1
ATOM 1030 C C . LEU A 1 126 ? -6.880 -6.319 -6.633 1.00 98.38 126 LEU A C 1
ATOM 1032 O O . LEU A 1 126 ? -7.255 -5.925 -5.528 1.00 98.38 126 LEU A O 1
ATOM 1036 N N . VAL A 1 127 ? -6.949 -7.596 -7.014 1.00 98.12 127 VAL A N 1
ATOM 1037 C CA . VAL A 1 127 ? -7.593 -8.652 -6.222 1.00 98.12 127 VAL A CA 1
ATOM 1038 C C . VAL A 1 127 ? -6.830 -8.897 -4.922 1.00 98.12 127 VAL A C 1
ATOM 1040 O O . VAL A 1 127 ? -7.420 -8.895 -3.840 1.00 98.12 127 VAL A O 1
ATOM 1043 N N . LEU A 1 128 ? -5.508 -9.052 -5.004 1.00 97.88 128 LEU A N 1
ATOM 1044 C CA . LEU A 1 128 ? -4.663 -9.312 -3.842 1.00 97.88 128 LEU A CA 1
ATOM 1045 C C . LEU A 1 128 ? -4.750 -8.181 -2.815 1.00 97.88 128 LEU A C 1
ATOM 1047 O O . LEU A 1 128 ? -4.895 -8.429 -1.616 1.00 97.88 128 LEU A O 1
ATOM 1051 N N . ILE A 1 129 ? -4.672 -6.931 -3.275 1.00 97.62 129 ILE A N 1
ATOM 1052 C CA . ILE A 1 129 ? -4.678 -5.764 -2.395 1.00 97.62 129 ILE A CA 1
ATOM 1053 C C . ILE A 1 129 ? -6.080 -5.493 -1.844 1.00 97.62 129 ILE A C 1
ATOM 1055 O O . ILE A 1 129 ? -6.185 -5.114 -0.675 1.00 97.62 129 ILE A O 1
ATOM 1059 N N . TYR A 1 130 ? -7.138 -5.756 -2.618 1.00 97.62 130 TYR A N 1
ATOM 1060 C CA . TYR A 1 130 ? -8.515 -5.737 -2.124 1.00 97.62 130 TYR A CA 1
ATOM 1061 C C . TYR A 1 130 ? -8.680 -6.674 -0.923 1.00 97.62 130 TYR A C 1
ATOM 1063 O O . TYR A 1 130 ? -9.063 -6.230 0.161 1.00 97.62 130 TYR A O 1
ATOM 1071 N N . PHE A 1 131 ? -8.317 -7.953 -1.075 1.00 96.38 131 PHE A N 1
ATOM 1072 C CA . PHE A 1 131 ? -8.450 -8.930 0.007 1.00 96.38 131 PHE A CA 1
ATOM 1073 C C . PHE A 1 131 ? -7.516 -8.631 1.175 1.00 96.38 131 PHE A C 1
ATOM 1075 O O . PHE A 1 131 ? -7.930 -8.728 2.331 1.00 96.38 131 PHE A O 1
ATOM 1082 N N . ARG A 1 132 ? -6.278 -8.206 0.903 1.00 95.50 132 ARG A N 1
ATOM 1083 C CA . ARG A 1 132 ? -5.350 -7.776 1.953 1.00 95.50 132 ARG A CA 1
ATOM 1084 C C . ARG A 1 132 ? -5.949 -6.643 2.777 1.00 95.50 132 ARG A C 1
ATOM 1086 O O . ARG A 1 132 ? -5.910 -6.720 4.002 1.00 95.50 132 ARG A O 1
ATOM 1093 N N . ASN A 1 133 ? -6.512 -5.616 2.143 1.00 95.12 133 ASN A N 1
ATOM 1094 C CA . ASN A 1 133 ? -7.109 -4.506 2.878 1.00 95.12 133 ASN A CA 1
ATOM 1095 C C . ASN A 1 133 ? -8.360 -4.944 3.649 1.00 95.12 133 ASN A C 1
ATOM 1097 O O . ASN A 1 133 ? -8.486 -4.599 4.820 1.00 95.12 133 ASN A O 1
ATOM 1101 N N . LEU A 1 134 ? -9.207 -5.791 3.057 1.00 94.12 134 LEU A N 1
ATOM 1102 C CA . LEU A 1 134 ? -10.410 -6.309 3.709 1.00 94.12 134 LEU A CA 1
ATOM 1103 C C . LEU A 1 134 ? -10.085 -7.123 4.971 1.00 94.12 134 LEU A C 1
ATOM 1105 O O . LEU A 1 134 ? -10.719 -6.944 6.008 1.00 94.12 134 LEU A O 1
ATOM 1109 N N . ILE A 1 135 ? -9.064 -7.985 4.925 1.00 92.94 135 ILE A N 1
ATOM 1110 C CA . ILE A 1 135 ? -8.599 -8.726 6.109 1.00 92.94 135 ILE A CA 1
ATOM 1111 C C . ILE A 1 135 ? -8.017 -7.759 7.155 1.00 92.94 135 ILE A C 1
ATOM 1113 O O . ILE A 1 135 ? -8.186 -7.969 8.358 1.00 92.94 135 ILE A O 1
ATOM 1117 N N . GLY A 1 136 ? -7.369 -6.677 6.713 1.00 90.75 136 GLY A N 1
ATOM 1118 C CA . GLY A 1 136 ? -6.904 -5.593 7.580 1.00 90.75 136 GLY A CA 1
ATOM 1119 C C . GLY A 1 136 ? -8.052 -4.873 8.288 1.00 90.75 136 GLY A C 1
ATOM 1120 O O . GLY A 1 136 ? -7.967 -4.637 9.491 1.00 90.75 136 GLY A O 1
ATOM 1121 N N . ASP A 1 137 ? -9.149 -4.609 7.583 1.00 91.00 137 ASP A N 1
ATOM 1122 C CA . ASP A 1 137 ? -10.356 -4.033 8.174 1.00 91.00 137 ASP A CA 1
ATOM 1123 C C . ASP A 1 137 ? -11.029 -5.031 9.138 1.00 91.00 137 ASP A C 1
ATOM 1125 O O . ASP A 1 137 ? -11.504 -4.633 10.196 1.00 91.00 137 ASP A O 1
ATOM 1129 N N . ILE A 1 138 ? -11.023 -6.343 8.847 1.00 90.19 138 ILE A N 1
ATOM 1130 C CA . ILE A 1 138 ? -11.539 -7.375 9.774 1.00 90.19 138 ILE A CA 1
ATOM 1131 C C . ILE A 1 138 ? -10.714 -7.400 11.063 1.00 90.19 138 ILE A C 1
ATOM 1133 O O . ILE A 1 138 ? -11.272 -7.521 12.154 1.00 90.19 138 ILE A O 1
ATOM 1137 N N . ARG A 1 139 ? -9.386 -7.278 10.948 1.00 89.44 139 ARG A N 1
ATOM 1138 C CA . ARG A 1 139 ? -8.480 -7.154 12.096 1.00 89.44 139 ARG A CA 1
ATOM 1139 C C . ARG A 1 139 ? -8.836 -5.936 12.950 1.00 89.44 139 ARG A C 1
ATOM 1141 O O . ARG A 1 139 ? -8.841 -6.033 14.174 1.00 89.44 139 ARG A O 1
ATOM 1148 N N . ASP A 1 140 ? -9.128 -4.802 12.320 1.00 87.00 140 ASP A N 1
ATOM 1149 C CA . ASP A 1 140 ? -9.319 -3.527 13.015 1.00 87.00 140 ASP A CA 1
ATOM 1150 C C . ASP A 1 140 ? -10.792 -3.222 13.367 1.00 87.00 140 ASP A C 1
ATOM 1152 O O . ASP A 1 140 ? -11.052 -2.283 14.117 1.00 87.00 140 ASP A O 1
ATOM 1156 N N . ALA A 1 141 ? -11.752 -4.057 12.952 1.00 87.50 141 ALA A N 1
ATOM 1157 C CA . ALA A 1 141 ? -13.197 -3.825 13.078 1.00 87.50 141 ALA A CA 1
ATOM 1158 C C . ALA A 1 141 ? -13.670 -3.423 14.491 1.00 87.50 141 ALA A C 1
ATOM 1160 O O . ALA A 1 141 ? -14.497 -2.524 14.655 1.00 87.50 141 ALA A O 1
ATOM 1161 N N . GLY A 1 142 ? -13.133 -4.058 15.539 1.00 83.44 142 GLY A N 1
ATOM 1162 C CA . GLY A 1 142 ? -13.483 -3.725 16.926 1.00 83.44 142 GLY A CA 1
ATOM 1163 C C . GLY A 1 142 ? -13.013 -2.330 17.362 1.00 83.44 142 GLY A C 1
ATOM 1164 O O . GLY A 1 142 ? -13.679 -1.675 18.164 1.00 83.44 142 GLY A O 1
ATOM 1165 N N . HIS A 1 143 ? -11.881 -1.863 16.832 1.00 80.94 143 HIS A N 1
ATOM 1166 C CA . HIS A 1 143 ? -11.384 -0.501 17.030 1.00 80.94 143 HIS A CA 1
ATOM 1167 C C . HIS A 1 143 ? -12.140 0.502 16.152 1.00 80.94 143 HIS A C 1
ATOM 1169 O O . HIS A 1 143 ? -12.515 1.577 16.623 1.00 80.94 143 HIS A O 1
ATOM 1175 N N . ASP A 1 144 ? -12.398 0.144 14.899 1.00 85.69 144 ASP A N 1
ATOM 1176 C CA . ASP A 1 144 ? -13.103 0.996 13.944 1.00 85.69 144 ASP A CA 1
ATOM 1177 C C . ASP A 1 144 ? -14.504 1.344 14.453 1.00 85.69 144 ASP A C 1
ATOM 1179 O O . ASP A 1 144 ? -14.871 2.517 14.472 1.00 85.69 144 ASP A O 1
ATOM 1183 N N . LYS A 1 145 ? -15.214 0.372 15.042 1.00 84.69 145 LYS A N 1
ATOM 1184 C CA . LYS A 1 145 ? -16.484 0.618 15.740 1.00 84.69 145 LYS A CA 1
ATOM 1185 C C . LYS A 1 145 ? -16.360 1.675 16.845 1.00 84.69 145 LYS A C 1
ATOM 1187 O O . LYS A 1 145 ? -17.209 2.550 16.952 1.00 84.69 145 LYS A O 1
ATOM 1192 N N . LYS A 1 146 ? -15.313 1.605 17.676 1.00 83.38 146 LYS A N 1
ATOM 1193 C CA . LYS A 1 146 ? -15.093 2.548 18.794 1.00 83.38 146 LYS A CA 1
ATOM 1194 C C . LYS A 1 146 ? -14.696 3.948 18.326 1.00 83.38 146 LYS A C 1
ATOM 1196 O O . LYS A 1 146 ? -14.895 4.908 19.059 1.00 83.38 146 LYS A O 1
ATOM 1201 N N . SER A 1 147 ? -14.116 4.054 17.134 1.00 78.38 147 SER A N 1
ATOM 1202 C CA . SER A 1 147 ? -13.673 5.313 16.529 1.00 78.38 147 SER A CA 1
ATOM 1203 C C . SER A 1 147 ? -14.657 5.859 15.487 1.00 78.38 147 SER A C 1
ATOM 1205 O O . SER A 1 147 ? -14.292 6.757 14.731 1.00 78.38 147 SER A O 1
ATOM 1207 N N . ASN A 1 148 ? -15.887 5.325 15.437 1.00 81.62 148 ASN A N 1
ATOM 1208 C CA . ASN A 1 148 ? -16.928 5.671 14.459 1.00 81.62 148 ASN A CA 1
ATOM 1209 C C . ASN A 1 148 ? -16.477 5.539 12.992 1.00 81.62 148 ASN A C 1
ATOM 1211 O O . ASN A 1 148 ? -16.988 6.223 12.110 1.00 81.62 148 ASN A O 1
ATOM 1215 N N . THR A 1 149 ? -15.520 4.651 12.715 1.00 84.31 149 THR A N 1
ATOM 1216 C CA . THR A 1 149 ? -15.091 4.331 11.352 1.00 84.31 149 THR A CA 1
ATOM 1217 C C . THR A 1 149 ? -15.979 3.217 10.792 1.00 84.31 149 THR A C 1
ATOM 1219 O O . THR A 1 149 ? -16.136 2.163 11.407 1.00 84.31 149 THR A O 1
ATOM 1222 N N . ILE A 1 150 ? -16.557 3.440 9.610 1.00 86.50 150 ILE A N 1
ATOM 1223 C CA . ILE A 1 150 ? -17.638 2.617 9.046 1.00 86.50 150 ILE A CA 1
ATOM 1224 C C . ILE A 1 150 ? -17.094 1.674 7.952 1.00 86.50 150 ILE A C 1
ATOM 1226 O O . ILE A 1 150 ? -17.526 1.707 6.802 1.00 86.50 150 ILE A O 1
ATOM 1230 N N . THR A 1 151 ? -16.089 0.854 8.274 1.00 89.44 151 THR A N 1
ATOM 1231 C CA . THR A 1 151 ? -15.535 -0.129 7.320 1.00 89.44 151 THR A CA 1
ATOM 1232 C C . THR A 1 151 ? -16.530 -1.256 7.015 1.00 89.44 151 THR A C 1
ATOM 1234 O O . THR A 1 151 ? -17.469 -1.497 7.775 1.00 89.44 151 THR A O 1
ATOM 1237 N N . LEU A 1 152 ? -16.327 -1.985 5.909 1.00 91.38 152 LEU A N 1
ATOM 1238 C CA . LEU A 1 152 ? -17.216 -3.087 5.507 1.00 91.38 152 LEU A CA 1
ATOM 1239 C C . LEU A 1 152 ? -17.455 -4.124 6.628 1.00 91.38 152 LEU A C 1
ATOM 1241 O O . LEU A 1 152 ? -18.610 -4.471 6.865 1.00 91.38 152 LEU A O 1
ATOM 1245 N N . PRO A 1 153 ? -16.439 -4.582 7.387 1.00 89.56 153 PRO A N 1
ATOM 1246 C CA . PRO A 1 153 ? -16.671 -5.489 8.511 1.00 89.56 153 PRO A CA 1
ATOM 1247 C C . PRO A 1 153 ? -17.544 -4.878 9.613 1.00 89.56 153 PRO A C 1
ATOM 1249 O O . PRO A 1 153 ? -18.354 -5.590 10.199 1.00 89.56 153 PRO A O 1
ATOM 1252 N N . VAL A 1 154 ? -17.431 -3.570 9.872 1.00 89.00 154 VAL A N 1
ATOM 1253 C CA . VAL A 1 154 ? -18.287 -2.864 10.840 1.00 89.00 154 VAL A CA 1
ATOM 1254 C C . VAL A 1 154 ? -19.732 -2.802 10.342 1.00 89.00 154 VAL A C 1
ATOM 1256 O O . VAL A 1 154 ? -20.641 -3.099 11.114 1.00 89.00 154 VAL A O 1
ATOM 1259 N N . LEU A 1 155 ? -19.941 -2.492 9.057 1.00 89.81 155 LEU A N 1
ATOM 1260 C CA . LEU A 1 155 ? -21.265 -2.485 8.416 1.00 89.81 155 LEU A CA 1
ATOM 1261 C C . LEU A 1 155 ? -21.948 -3.855 8.465 1.00 89.81 155 LEU A C 1
ATOM 1263 O O . LEU A 1 155 ? -23.150 -3.939 8.693 1.00 89.81 155 LEU A O 1
ATOM 1267 N N . LEU A 1 156 ? -21.174 -4.925 8.288 1.00 91.06 156 LEU A N 1
ATOM 1268 C CA . LEU A 1 156 ? -21.657 -6.306 8.340 1.00 91.06 156 LEU A CA 1
ATOM 1269 C C . LEU A 1 156 ? -21.778 -6.858 9.773 1.00 91.06 156 LEU A C 1
ATOM 1271 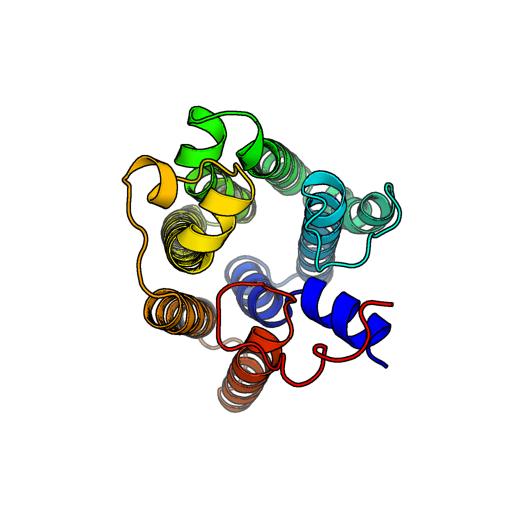O O . LEU A 1 156 ? -22.115 -8.026 9.950 1.00 91.06 156 LEU A O 1
ATOM 1275 N N . GLY A 1 157 ? -21.464 -6.065 10.804 1.00 86.88 157 GLY A N 1
ATOM 1276 C CA . GLY A 1 157 ? -21.507 -6.508 12.201 1.00 86.88 157 GLY A CA 1
ATOM 1277 C C . GLY A 1 157 ? -20.441 -7.549 12.570 1.00 86.88 157 GLY A C 1
ATOM 1278 O O . GLY A 1 157 ? -20.576 -8.259 13.568 1.00 86.88 157 GLY A O 1
ATOM 1279 N N . ILE A 1 158 ? -19.369 -7.662 11.782 1.00 85.00 158 ILE A N 1
ATOM 1280 C CA . ILE A 1 158 ? -18.292 -8.635 11.974 1.00 85.00 158 ILE A CA 1
ATOM 1281 C C . ILE A 1 158 ? -17.292 -8.081 12.992 1.00 85.00 158 ILE A C 1
ATOM 1283 O O . ILE A 1 158 ? -16.279 -7.472 12.652 1.00 85.00 158 ILE A O 1
ATOM 1287 N N . PHE A 1 159 ? -17.553 -8.343 14.269 1.00 70.81 159 PHE A N 1
ATOM 1288 C CA . PHE A 1 159 ? -16.660 -7.992 15.377 1.00 70.81 159 PHE A CA 1
ATOM 1289 C C . PHE A 1 159 ? -15.823 -9.211 15.787 1.00 70.81 159 PHE A C 1
ATOM 1291 O O . PHE A 1 159 ? -15.992 -9.775 16.866 1.00 70.81 159 PHE A O 1
ATOM 1298 N N . LYS A 1 160 ? -14.960 -9.684 14.880 1.00 63.16 160 LYS A N 1
ATOM 1299 C CA . LYS A 1 160 ? -14.114 -10.863 15.132 1.00 63.16 160 LYS A CA 1
ATOM 1300 C C . LYS A 1 160 ? -12.975 -10.558 16.111 1.00 63.16 160 LYS A C 1
ATOM 1302 O O . LYS A 1 160 ? -12.536 -9.422 16.269 1.00 63.16 160 LYS A O 1
ATOM 1307 N N . ASN A 1 161 ? -12.469 -11.622 16.735 1.00 63.75 161 ASN A N 1
ATOM 1308 C CA . ASN A 1 161 ? -11.268 -11.600 17.564 1.00 63.75 161 ASN A CA 1
ATOM 1309 C C . ASN A 1 161 ? -10.063 -11.073 16.752 1.00 63.75 161 ASN A C 1
ATOM 1311 O O . ASN A 1 161 ? -9.744 -11.637 15.699 1.00 63.75 161 ASN A O 1
ATOM 1315 N N . CYS A 1 162 ? -9.388 -10.020 17.238 1.00 72.50 162 CYS A N 1
ATOM 1316 C CA . CYS A 1 162 ? -8.300 -9.349 16.507 1.00 72.50 162 CYS A CA 1
ATOM 1317 C C . CYS A 1 162 ? -7.175 -10.311 16.123 1.00 72.50 162 CYS A C 1
ATOM 1319 O O . CYS A 1 162 ? -6.542 -10.131 15.090 1.00 72.50 162 CYS A O 1
ATOM 1321 N N . THR A 1 163 ? -6.954 -11.367 16.908 1.00 80.12 163 THR A N 1
ATOM 1322 C CA . THR A 1 163 ? -5.898 -12.358 16.680 1.00 80.12 163 THR A CA 1
ATOM 1323 C C . THR A 1 163 ? -6.004 -13.039 15.313 1.00 80.12 163 THR A C 1
ATOM 1325 O O . THR A 1 163 ? -5.006 -13.147 14.604 1.00 80.12 163 THR A O 1
ATOM 1328 N N . ILE A 1 164 ? -7.207 -13.442 14.888 1.00 81.69 164 ILE A N 1
ATOM 1329 C CA . ILE A 1 164 ? -7.394 -14.114 13.590 1.00 81.69 164 ILE A CA 1
ATOM 1330 C C . ILE A 1 164 ? -7.125 -13.131 12.447 1.00 81.69 164 ILE A C 1
ATOM 1332 O O . ILE A 1 164 ? -6.389 -13.449 11.515 1.00 81.69 164 ILE A O 1
ATOM 1336 N N . GLY A 1 165 ? -7.662 -11.910 12.541 1.00 86.06 165 GLY A N 1
ATOM 1337 C CA . GLY A 1 165 ? -7.388 -10.859 11.560 1.00 86.06 165 GLY A CA 1
ATOM 1338 C C . GLY A 1 165 ? -5.910 -10.454 11.529 1.00 86.06 165 GLY A C 1
ATOM 1339 O O . GLY A 1 165 ? -5.370 -10.168 10.464 1.00 86.06 165 GLY A O 1
ATOM 1340 N N . TYR A 1 166 ? -5.224 -10.480 12.675 1.00 88.38 166 TYR A N 1
ATOM 1341 C CA . TYR A 1 166 ? -3.802 -10.161 12.788 1.00 88.38 166 TYR A CA 1
ATOM 1342 C C . TYR A 1 166 ? -2.949 -11.114 11.964 1.00 88.38 166 TYR A C 1
ATOM 1344 O O . TYR A 1 166 ? -2.208 -10.655 11.091 1.00 88.38 166 TYR A O 1
ATOM 1352 N N . TYR A 1 167 ? -3.069 -12.415 12.245 1.00 89.31 167 TYR A N 1
ATOM 1353 C CA . TYR A 1 167 ? -2.291 -13.454 11.578 1.00 89.31 167 TYR A CA 1
ATOM 1354 C C . TYR A 1 167 ? -2.740 -13.653 10.134 1.00 89.31 167 TYR A C 1
ATOM 1356 O O . TYR A 1 167 ? -1.890 -13.850 9.276 1.00 89.31 167 TYR A O 1
ATOM 1364 N N . GLY A 1 168 ? -4.036 -13.508 9.835 1.00 91.56 168 GLY A N 1
ATOM 1365 C CA . GLY A 1 168 ? -4.533 -13.524 8.459 1.00 91.56 168 GLY A CA 1
ATOM 1366 C C . GLY A 1 168 ? -3.941 -12.389 7.622 1.00 91.56 168 GLY A C 1
ATOM 1367 O O . GLY A 1 168 ? -3.432 -12.623 6.527 1.00 91.56 168 GLY A O 1
ATOM 1368 N N . HIS A 1 169 ? -3.931 -11.162 8.154 1.00 93.69 169 HIS A N 1
ATOM 1369 C CA . HIS A 1 169 ? -3.354 -10.016 7.453 1.00 93.69 169 HIS A CA 1
ATOM 1370 C C . HIS A 1 169 ? -1.822 -10.124 7.336 1.00 93.69 169 HIS A C 1
ATOM 1372 O O . HIS A 1 169 ? -1.261 -9.764 6.305 1.00 93.69 169 HIS A O 1
ATOM 1378 N N . LEU A 1 170 ? -1.126 -10.638 8.357 1.00 93.75 170 LEU A N 1
ATOM 1379 C CA . LEU A 1 170 ? 0.310 -10.920 8.252 1.00 93.75 170 LEU A CA 1
ATOM 1380 C C . LEU A 1 170 ? 0.593 -11.997 7.195 1.00 93.75 170 LEU A C 1
ATOM 1382 O O . LEU A 1 170 ? 1.465 -11.811 6.352 1.00 93.75 170 LEU A O 1
ATOM 1386 N N . GLY A 1 171 ? -0.173 -13.088 7.202 1.00 95.75 171 GLY A N 1
ATOM 1387 C CA . GLY A 1 171 ? -0.039 -14.183 6.247 1.00 95.75 171 GLY A CA 1
ATOM 1388 C C . GLY A 1 171 ? -0.200 -13.711 4.804 1.00 95.75 171 GLY A C 1
ATOM 1389 O O . GLY A 1 171 ? 0.661 -13.994 3.977 1.00 95.75 171 GLY A O 1
ATOM 1390 N N . ILE A 1 172 ? -1.235 -12.914 4.508 1.00 96.38 172 ILE A N 1
ATOM 1391 C CA . ILE A 1 172 ? -1.440 -12.388 3.149 1.00 96.38 172 ILE A CA 1
ATOM 1392 C C . ILE A 1 172 ? -0.367 -11.366 2.734 1.00 96.38 172 ILE A C 1
ATOM 1394 O O . ILE A 1 172 ? -0.030 -11.294 1.555 1.00 96.38 172 ILE A O 1
ATOM 1398 N N . ILE A 1 173 ? 0.219 -10.606 3.671 1.00 96.12 173 ILE A N 1
ATOM 1399 C CA . ILE A 1 173 ? 1.384 -9.745 3.390 1.00 96.12 173 ILE A CA 1
ATOM 1400 C C . ILE A 1 173 ? 2.583 -10.587 2.949 1.00 96.12 173 ILE A C 1
ATOM 1402 O O . ILE A 1 173 ? 3.147 -10.329 1.888 1.00 96.12 173 ILE A O 1
ATOM 1406 N N . LEU A 1 174 ? 2.943 -11.603 3.740 1.00 97.62 174 LEU A N 1
ATOM 1407 C CA . LEU A 1 174 ? 4.086 -12.469 3.444 1.00 97.62 174 LEU A CA 1
ATOM 1408 C C . LEU A 1 174 ? 3.868 -13.228 2.132 1.00 97.62 174 LEU A C 1
ATOM 1410 O O . LEU A 1 174 ? 4.757 -13.264 1.282 1.00 97.62 174 LEU A O 1
ATOM 1414 N N . PHE A 1 175 ? 2.654 -13.746 1.927 1.00 97.69 175 PHE A N 1
ATOM 1415 C CA . PHE A 1 175 ? 2.242 -14.359 0.669 1.00 97.69 175 PHE A CA 1
ATOM 1416 C C . PHE A 1 175 ? 2.384 -13.395 -0.514 1.00 97.69 175 PHE A C 1
ATOM 1418 O O . PHE A 1 175 ? 2.890 -13.799 -1.554 1.00 97.69 175 PHE A O 1
ATOM 1425 N N . SER A 1 176 ? 2.014 -12.118 -0.356 1.00 97.31 176 SER A N 1
ATOM 1426 C CA . SER A 1 176 ? 2.164 -11.117 -1.421 1.00 97.31 176 SER A CA 1
ATOM 1427 C C . SER A 1 176 ? 3.622 -10.990 -1.871 1.00 97.31 176 SER A C 1
ATOM 1429 O O . SER A 1 176 ? 3.886 -10.952 -3.065 1.00 97.31 176 SER A O 1
ATOM 1431 N N . SER A 1 177 ? 4.584 -10.963 -0.942 1.00 97.44 177 SER A N 1
ATOM 1432 C CA . SER A 1 177 ? 6.009 -10.924 -1.304 1.00 97.44 177 SER A CA 1
ATOM 1433 C C . SER A 1 177 ? 6.473 -12.169 -2.049 1.00 97.44 177 SER A C 1
ATOM 1435 O O . SER A 1 177 ? 7.208 -12.039 -3.021 1.00 97.44 177 SER A O 1
ATOM 1437 N N . VAL A 1 178 ? 6.040 -13.356 -1.615 1.00 97.69 178 VAL A N 1
ATOM 1438 C CA . VAL A 1 178 ? 6.367 -14.615 -2.304 1.00 97.69 178 VAL A CA 1
ATOM 1439 C C . VAL A 1 178 ? 5.760 -14.634 -3.706 1.00 97.69 178 VAL A C 1
ATOM 1441 O O . VAL A 1 178 ? 6.439 -15.007 -4.658 1.00 97.69 178 VAL A O 1
ATOM 1444 N N . LEU A 1 179 ? 4.513 -14.178 -3.848 1.00 97.62 179 LEU A N 1
ATOM 1445 C CA . LEU A 1 179 ? 3.832 -14.091 -5.134 1.00 97.62 179 LEU A CA 1
ATOM 1446 C C . LEU A 1 179 ? 4.570 -13.154 -6.095 1.00 97.62 179 LEU A C 1
ATOM 1448 O O . LEU A 1 179 ? 4.836 -13.540 -7.228 1.00 97.62 179 LEU A O 1
ATOM 1452 N N . TRP A 1 180 ? 4.931 -11.946 -5.654 1.00 97.69 180 TRP A N 1
ATOM 1453 C CA . TRP A 1 180 ? 5.642 -10.997 -6.515 1.00 97.69 180 TRP A CA 1
ATOM 1454 C C . TRP A 1 180 ? 7.044 -11.471 -6.878 1.00 97.69 180 TRP A C 1
ATOM 1456 O O . TRP A 1 180 ? 7.449 -11.296 -8.018 1.00 97.69 180 TRP A O 1
ATOM 1466 N N . TRP A 1 181 ? 7.746 -12.126 -5.954 1.00 96.62 181 TRP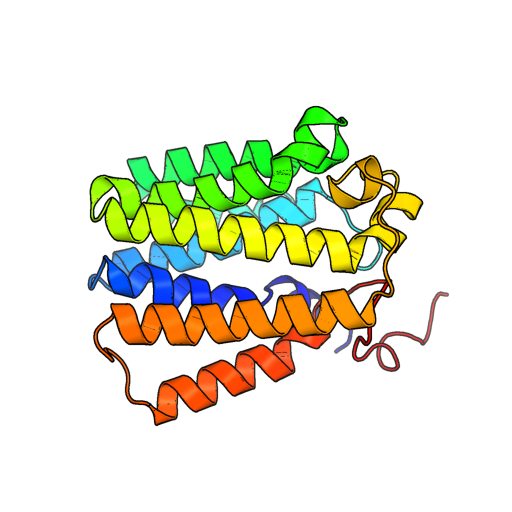 A N 1
ATOM 1467 C CA . TRP A 1 181 ? 9.038 -12.755 -6.232 1.00 96.62 181 TRP A CA 1
ATOM 1468 C C . TRP A 1 181 ? 8.942 -13.893 -7.258 1.00 96.62 181 TRP A C 1
ATOM 1470 O O . TRP A 1 181 ? 9.816 -14.044 -8.108 1.00 96.62 181 TRP A O 1
ATOM 1480 N N . TYR A 1 182 ? 7.867 -14.681 -7.205 1.00 96.12 182 TYR A N 1
ATOM 1481 C CA . TYR A 1 182 ? 7.596 -15.711 -8.204 1.00 96.12 182 TYR A CA 1
ATOM 1482 C C . TYR A 1 182 ? 7.270 -15.098 -9.575 1.00 96.12 182 TYR A C 1
ATOM 1484 O O . TYR A 1 182 ? 7.832 -15.513 -10.585 1.00 96.12 182 TYR A O 1
ATOM 1492 N N . ILE A 1 183 ? 6.405 -14.075 -9.617 1.00 95.12 183 ILE A N 1
ATOM 1493 C CA . ILE A 1 183 ? 6.025 -13.378 -10.859 1.00 95.12 183 ILE A CA 1
ATOM 1494 C C . ILE A 1 183 ? 7.217 -12.631 -11.470 1.00 95.12 183 ILE A C 1
ATOM 1496 O O . ILE A 1 183 ? 7.341 -12.595 -12.690 1.00 95.12 183 ILE A O 1
ATOM 1500 N N . SER A 1 184 ? 8.128 -12.093 -10.654 1.00 90.94 184 SER A N 1
ATOM 1501 C CA . SER A 1 184 ? 9.380 -11.490 -11.128 1.00 90.94 184 SER A CA 1
ATOM 1502 C C . SER A 1 184 ? 10.415 -12.520 -11.598 1.00 90.94 184 SER A C 1
ATOM 1504 O O . SER A 1 184 ? 11.577 -12.164 -11.792 1.00 90.94 184 SER A O 1
ATOM 1506 N N . LEU A 1 185 ? 10.020 -13.791 -11.754 1.00 87.94 185 LEU A N 1
ATOM 1507 C CA . LEU A 1 185 ? 10.871 -14.906 -12.171 1.00 87.94 185 LEU A CA 1
ATOM 1508 C C . LEU A 1 185 ? 12.129 -15.037 -11.308 1.00 87.94 185 LEU A C 1
ATOM 1510 O O . LEU A 1 185 ? 13.215 -15.321 -11.808 1.00 87.94 185 LEU A O 1
ATOM 1514 N N . PHE A 1 186 ? 11.976 -14.834 -9.997 1.00 89.12 186 PHE A N 1
ATOM 1515 C CA . PHE A 1 186 ? 13.065 -14.937 -9.029 1.00 89.12 186 PHE A CA 1
ATOM 1516 C C . PHE A 1 186 ? 14.177 -13.898 -9.248 1.00 89.12 186 PHE A C 1
ATOM 1518 O O . PHE A 1 186 ? 15.353 -14.181 -9.022 1.00 89.12 186 PHE A O 1
ATOM 1525 N N . SER A 1 187 ? 13.796 -12.674 -9.637 1.00 84.06 187 SER A N 1
ATOM 1526 C CA . SER A 1 187 ? 14.710 -11.545 -9.894 1.00 84.06 187 SER A CA 1
ATOM 1527 C C . SER A 1 187 ? 15.706 -11.237 -8.767 1.00 84.06 187 SER A C 1
ATOM 1529 O O . SER A 1 187 ? 16.756 -10.650 -9.019 1.00 84.06 187 SER A O 1
ATOM 1531 N N . ILE A 1 188 ? 15.398 -11.635 -7.529 1.00 91.81 188 ILE A N 1
ATOM 1532 C CA . ILE A 1 188 ? 16.325 -11.593 -6.395 1.00 91.81 188 ILE A CA 1
ATOM 1533 C C . ILE A 1 188 ? 16.597 -13.004 -5.852 1.00 91.81 188 ILE A C 1
ATOM 1535 O O . ILE A 1 188 ? 15.701 -13.855 -5.873 1.00 91.81 188 ILE A O 1
ATOM 1539 N N . PRO A 1 189 ? 17.789 -13.262 -5.284 1.00 95.31 189 PRO A N 1
ATOM 1540 C CA . PRO A 1 189 ? 18.096 -14.546 -4.666 1.00 95.31 189 PRO A CA 1
ATOM 1541 C C . PRO A 1 189 ? 17.139 -14.913 -3.522 1.00 95.31 189 PRO A C 1
ATOM 1543 O O . PRO A 1 189 ? 16.707 -14.057 -2.745 1.00 95.31 189 PRO A O 1
ATOM 1546 N N . LEU A 1 190 ? 16.884 -16.214 -3.342 1.00 94.62 190 LEU A N 1
ATOM 1547 C CA . LEU A 1 190 ? 16.003 -16.728 -2.283 1.00 94.62 190 LEU A CA 1
ATOM 1548 C C . LEU A 1 190 ? 16.426 -16.269 -0.875 1.00 94.62 190 LEU A C 1
ATOM 1550 O O . LEU A 1 190 ? 15.574 -15.948 -0.050 1.00 94.62 190 LEU A O 1
ATOM 1554 N N . HIS A 1 191 ? 17.729 -16.185 -0.590 1.00 95.81 191 HIS A N 1
ATOM 1555 C CA . HIS A 1 191 ? 18.208 -15.714 0.714 1.00 95.81 191 HIS A CA 1
ATOM 1556 C C . HIS A 1 191 ? 17.813 -14.250 0.980 1.00 95.81 191 HIS A C 1
ATOM 1558 O O . HIS A 1 191 ? 17.442 -13.909 2.103 1.00 95.81 191 HIS A O 1
ATOM 1564 N N . THR A 1 192 ? 17.813 -13.396 -0.050 1.00 95.88 192 THR A N 1
ATOM 1565 C CA . THR A 1 192 ? 17.340 -12.010 0.046 1.00 95.88 192 THR A CA 1
ATOM 1566 C C . THR A 1 192 ? 15.846 -11.976 0.348 1.00 95.88 192 THR A C 1
ATOM 1568 O O . THR A 1 192 ? 15.426 -11.247 1.245 1.00 95.88 192 THR A O 1
ATOM 1571 N N . LEU A 1 193 ? 15.042 -12.810 -0.323 1.00 96.88 193 LEU A N 1
ATOM 1572 C CA . LEU A 1 193 ? 13.614 -12.935 -0.021 1.00 96.88 193 LEU A CA 1
ATOM 1573 C C . LEU A 1 193 ? 13.377 -13.359 1.434 1.00 96.88 193 LEU A C 1
ATOM 1575 O O . LEU A 1 193 ? 12.541 -12.761 2.106 1.00 96.88 193 LEU A O 1
ATOM 1579 N N . ILE A 1 194 ? 14.112 -14.352 1.941 1.00 97.00 194 ILE A N 1
ATOM 1580 C CA . ILE A 1 194 ? 13.977 -14.828 3.328 1.00 97.00 194 ILE A CA 1
ATOM 1581 C C . ILE A 1 194 ? 14.249 -13.691 4.321 1.00 97.00 194 ILE A C 1
ATOM 1583 O O . ILE A 1 194 ? 13.462 -13.485 5.249 1.00 97.00 194 ILE A O 1
ATOM 1587 N N . ILE A 1 195 ? 15.309 -12.907 4.098 1.00 97.56 195 ILE A N 1
ATOM 1588 C CA . ILE A 1 195 ? 15.616 -11.725 4.917 1.00 97.56 195 ILE A CA 1
ATOM 1589 C C . ILE A 1 195 ? 14.457 -10.722 4.855 1.00 97.56 195 ILE A C 1
ATOM 1591 O O . ILE A 1 195 ? 14.000 -10.242 5.892 1.00 97.56 195 ILE A O 1
ATOM 1595 N N . LEU A 1 196 ? 13.933 -10.438 3.661 1.00 97.12 196 LEU A N 1
ATOM 1596 C CA . LEU A 1 196 ? 12.801 -9.530 3.483 1.00 97.12 196 LEU A CA 1
ATOM 1597 C C . LEU A 1 196 ? 11.543 -10.024 4.213 1.00 97.12 196 LEU A C 1
ATOM 1599 O O . LEU A 1 196 ? 10.880 -9.230 4.875 1.00 97.12 196 LEU A O 1
ATOM 1603 N N . LEU A 1 197 ? 11.208 -11.314 4.142 1.00 97.44 197 LEU A N 1
ATOM 1604 C CA . LEU A 1 197 ? 10.075 -11.904 4.869 1.00 97.44 197 LEU A CA 1
ATOM 1605 C C . LEU A 1 197 ? 10.255 -11.785 6.387 1.00 97.44 197 LEU A C 1
ATOM 1607 O O . LEU A 1 197 ? 9.312 -11.419 7.092 1.00 97.44 197 LEU A O 1
ATOM 1611 N N . PHE A 1 198 ? 11.470 -12.017 6.890 1.00 96.50 198 PHE A N 1
ATOM 1612 C CA . PHE A 1 198 ? 11.788 -11.827 8.303 1.00 96.50 198 PHE A CA 1
ATOM 1613 C C . PHE A 1 198 ? 11.604 -10.365 8.731 1.00 96.50 198 PHE A C 1
ATOM 1615 O O . PHE A 1 198 ? 10.912 -10.092 9.712 1.00 96.50 198 PHE A O 1
ATOM 1622 N N . VAL A 1 199 ? 12.131 -9.411 7.953 1.00 95.81 199 VAL A N 1
ATOM 1623 C CA . VAL A 1 199 ? 11.959 -7.967 8.195 1.00 95.81 199 VAL A CA 1
ATOM 1624 C C . VAL A 1 199 ? 10.476 -7.573 8.199 1.00 95.81 199 VAL A C 1
ATOM 1626 O O . VAL A 1 199 ? 10.040 -6.786 9.045 1.00 95.81 199 VAL A O 1
ATOM 1629 N N . GLN A 1 200 ? 9.661 -8.132 7.301 1.00 95.25 200 GLN A N 1
ATOM 1630 C CA . GLN A 1 200 ? 8.212 -7.905 7.306 1.00 95.25 200 GLN A CA 1
ATOM 1631 C C . GLN A 1 200 ? 7.561 -8.435 8.589 1.00 95.25 200 GLN A C 1
ATOM 1633 O O . GLN A 1 200 ? 6.795 -7.710 9.223 1.00 95.25 200 GLN A O 1
ATOM 1638 N N . ALA A 1 201 ? 7.896 -9.657 9.011 1.00 93.12 201 ALA A N 1
ATOM 1639 C CA . ALA A 1 201 ? 7.330 -10.266 10.211 1.00 93.12 201 ALA A CA 1
ATOM 1640 C C . ALA A 1 201 ? 7.657 -9.467 11.485 1.00 93.12 201 ALA A C 1
ATOM 1642 O O . ALA A 1 201 ? 6.756 -9.190 12.279 1.00 93.12 201 ALA A O 1
ATOM 1643 N N . ILE A 1 202 ? 8.911 -9.031 11.656 1.00 91.38 202 ILE A N 1
ATOM 1644 C CA . ILE A 1 202 ? 9.330 -8.260 12.840 1.00 91.38 202 ILE A CA 1
ATOM 1645 C C . ILE A 1 202 ? 8.838 -6.808 12.811 1.00 91.38 202 ILE A C 1
ATOM 1647 O O . ILE A 1 202 ? 8.609 -6.218 13.866 1.00 91.38 202 ILE A O 1
ATOM 1651 N N . SER A 1 203 ? 8.653 -6.216 11.624 1.00 91.06 203 SER A N 1
ATOM 1652 C CA . SER A 1 203 ? 8.172 -4.832 11.499 1.00 91.06 203 SER A CA 1
ATOM 1653 C C . SER A 1 203 ? 6.651 -4.711 11.598 1.00 91.06 203 SER A C 1
ATOM 1655 O O . SER A 1 203 ? 6.137 -3.642 11.926 1.00 91.06 203 SER A O 1
ATOM 1657 N N . TYR A 1 204 ? 5.909 -5.794 11.360 1.00 89.38 204 TYR A N 1
ATOM 1658 C CA . TYR A 1 204 ? 4.452 -5.822 11.468 1.00 89.38 204 TYR A CA 1
ATOM 1659 C C . TYR A 1 204 ? 3.883 -5.399 12.839 1.00 89.38 204 TYR A C 1
ATOM 1661 O O . TYR A 1 204 ? 2.965 -4.568 12.851 1.00 89.38 204 TYR A O 1
ATOM 1669 N N . PRO A 1 205 ? 4.411 -5.871 13.990 1.00 86.94 205 PRO A N 1
ATOM 1670 C CA . PRO A 1 205 ? 3.956 -5.429 15.311 1.00 86.94 205 PRO A CA 1
ATOM 1671 C C . PRO A 1 205 ? 4.402 -4.006 15.688 1.00 86.94 205 PRO A C 1
ATOM 1673 O O . PRO A 1 205 ? 3.982 -3.514 16.738 1.00 86.94 205 PRO A O 1
ATOM 1676 N N . LEU A 1 206 ? 5.244 -3.340 14.881 1.00 85.81 206 LEU A N 1
ATOM 1677 C CA . LEU A 1 206 ? 5.709 -1.976 15.165 1.00 85.81 206 LEU A CA 1
ATOM 1678 C C . LEU A 1 206 ? 4.658 -0.910 14.846 1.00 85.81 206 LEU A C 1
ATOM 1680 O O . LEU A 1 206 ? 4.744 0.193 15.382 1.00 85.81 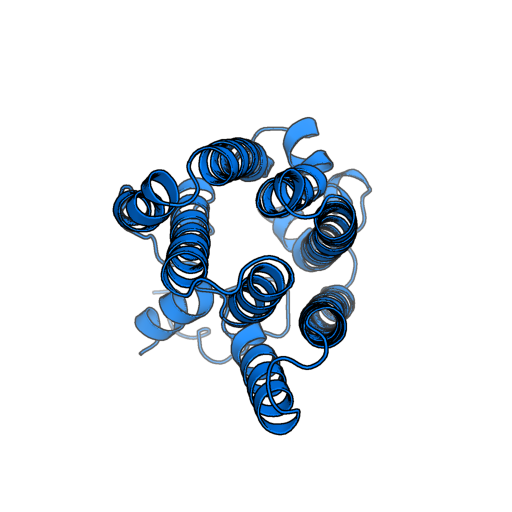206 LEU A O 1
ATOM 1684 N N . THR A 1 207 ? 3.666 -1.193 13.990 1.00 84.56 207 THR A N 1
ATOM 1685 C CA . THR A 1 207 ? 2.598 -0.216 13.727 1.00 84.56 207 THR A CA 1
ATOM 1686 C C . THR A 1 207 ? 1.777 0.017 14.999 1.00 84.56 207 THR A C 1
ATOM 1688 O O . THR A 1 207 ? 1.170 -0.930 15.502 1.00 84.56 207 THR A O 1
ATOM 1691 N N . PRO A 1 208 ? 1.670 1.265 15.493 1.00 76.75 208 PRO A N 1
ATOM 1692 C CA . PRO A 1 208 ? 0.840 1.573 16.654 1.00 76.75 208 PRO A CA 1
ATOM 1693 C C . PRO A 1 208 ? -0.637 1.265 16.363 1.00 76.75 208 PRO A C 1
ATOM 1695 O O . PRO A 1 208 ? -1.224 1.838 15.437 1.00 76.75 208 PRO A O 1
ATOM 1698 N N . ARG A 1 209 ? -1.237 0.345 17.133 1.00 74.12 209 ARG A N 1
ATOM 1699 C CA . ARG A 1 209 ? -2.650 -0.071 17.021 1.00 74.12 209 ARG A CA 1
ATOM 1700 C C . ARG A 1 209 ? -3.269 -0.303 18.405 1.00 74.12 209 ARG A C 1
ATOM 1702 O O . ARG A 1 209 ? -2.557 -0.500 19.383 1.00 74.12 209 ARG A O 1
ATOM 1709 N N . ILE A 1 210 ? -4.597 -0.309 18.489 1.00 64.56 210 ILE A N 1
ATOM 1710 C CA . ILE A 1 210 ? -5.318 -0.578 19.748 1.00 64.56 210 ILE A CA 1
ATOM 1711 C C . ILE A 1 210 ? -5.635 -2.071 19.916 1.00 64.56 210 ILE A C 1
ATOM 1713 O O . ILE A 1 210 ? -5.646 -2.576 21.033 1.00 64.56 210 ILE A O 1
ATOM 1717 N N . SER A 1 211 ? -5.909 -2.783 18.823 1.00 55.12 211 SER A N 1
ATOM 1718 C CA . SER A 1 211 ? -6.736 -3.994 18.869 1.00 55.12 211 SER A CA 1
ATOM 1719 C C . SER A 1 211 ? -5.987 -5.333 18.928 1.00 55.12 211 SER A C 1
ATOM 1721 O O . SER A 1 211 ? -6.616 -6.332 19.249 1.00 55.12 211 SER A O 1
ATOM 1723 N N . CYS A 1 212 ? -4.680 -5.403 18.672 1.00 61.19 212 CYS A N 1
ATOM 1724 C CA . CYS A 1 212 ? -3.991 -6.664 18.354 1.00 61.19 212 CYS A CA 1
ATOM 1725 C C . CYS A 1 212 ? -2.726 -6.899 19.198 1.00 61.19 212 CYS A C 1
ATOM 1727 O O . CYS A 1 212 ? -2.332 -5.973 19.913 1.00 61.19 212 CYS A O 1
ATOM 1729 N N . PRO A 1 213 ? -2.080 -8.092 19.137 1.00 59.47 213 PRO A N 1
ATOM 1730 C CA . PRO A 1 213 ? -0.784 -8.331 19.772 1.00 59.47 213 PRO A CA 1
ATOM 1731 C C . PRO A 1 213 ? 0.256 -7.404 19.149 1.00 59.47 213 PRO A C 1
ATOM 1733 O O . PRO A 1 213 ? 0.956 -7.718 18.194 1.00 59.47 213 PRO A O 1
ATOM 1736 N N . ASN A 1 214 ? 0.302 -6.197 19.675 1.00 53.12 214 ASN A N 1
ATOM 1737 C CA . ASN A 1 214 ? 1.357 -5.258 19.424 1.00 53.12 214 ASN A CA 1
ATOM 1738 C C . ASN A 1 214 ? 2.463 -5.591 20.406 1.00 53.12 214 ASN A C 1
ATOM 1740 O O . ASN A 1 214 ? 2.209 -6.053 21.521 1.00 53.12 214 ASN A O 1
ATOM 1744 N N . PHE A 1 215 ? 3.675 -5.181 20.076 1.00 46.25 215 PHE A N 1
ATOM 1745 C CA . PHE A 1 215 ? 4.762 -5.093 21.046 1.00 46.25 215 PHE A CA 1
ATOM 1746 C C . PHE A 1 215 ? 4.439 -4.137 22.235 1.00 46.25 215 PHE A C 1
ATOM 1748 O O . PHE A 1 215 ? 5.307 -3.824 23.039 1.00 46.25 215 PHE A O 1
ATOM 1755 N N . LEU A 1 216 ? 3.186 -3.669 22.384 1.00 47.06 216 LEU A N 1
ATOM 1756 C CA . LEU A 1 216 ? 2.605 -2.753 23.376 1.00 47.06 216 LEU A CA 1
ATOM 1757 C C . LEU A 1 216 ? 2.512 -3.303 24.812 1.00 47.06 216 LEU A C 1
ATOM 1759 O O . LEU A 1 216 ? 1.595 -2.956 25.552 1.00 47.06 216 LEU A O 1
ATOM 1763 N N . ASN A 1 217 ? 3.533 -4.027 25.258 1.00 49.44 217 ASN A N 1
ATOM 1764 C CA . ASN A 1 217 ? 4.076 -3.729 26.585 1.00 49.44 217 ASN A CA 1
ATOM 1765 C C . ASN A 1 217 ? 5.113 -2.579 26.527 1.00 49.44 217 ASN A C 1
ATOM 1767 O O . ASN A 1 217 ? 5.437 -2.008 27.559 1.00 49.44 217 ASN A O 1
ATOM 1771 N N . PHE A 1 218 ? 5.564 -2.143 25.337 1.00 47.03 218 PHE A N 1
ATOM 1772 C CA . PHE A 1 218 ? 6.571 -1.077 25.178 1.00 47.03 218 PHE A CA 1
ATOM 1773 C C . PHE A 1 218 ? 6.025 0.363 25.248 1.00 47.03 218 PHE A C 1
ATOM 1775 O O . PHE A 1 218 ? 6.711 1.256 25.751 1.00 47.03 218 PHE A O 1
ATOM 1782 N N . TYR A 1 219 ? 4.798 0.625 24.768 1.00 50.25 219 TYR A N 1
ATOM 1783 C CA . TYR A 1 219 ? 4.184 1.967 24.866 1.00 50.25 219 TYR A CA 1
ATOM 1784 C C . TYR A 1 219 ? 3.165 2.100 26.007 1.00 50.25 219 TYR A C 1
ATOM 1786 O O . TYR A 1 219 ? 2.744 3.214 26.308 1.00 50.25 219 TYR A O 1
ATOM 1794 N N . LYS A 1 220 ? 2.839 1.007 26.714 1.00 43.53 220 LYS A N 1
ATOM 1795 C CA . LYS A 1 220 ? 2.126 1.043 28.002 1.00 43.53 220 LYS A CA 1
ATOM 1796 C C . LYS A 1 220 ? 3.070 1.495 29.126 1.00 43.53 220 LYS A C 1
ATOM 1798 O O . LYS A 1 220 ? 3.424 0.722 30.004 1.00 43.53 220 LYS A O 1
ATOM 1803 N N . LYS A 1 221 ? 3.503 2.757 29.090 1.00 38.88 221 LYS A N 1
ATOM 1804 C CA . LYS A 1 221 ? 3.800 3.524 30.311 1.00 38.88 221 LYS A CA 1
ATOM 1805 C C . LYS A 1 221 ? 3.911 5.010 29.983 1.00 38.88 221 LYS A C 1
ATOM 1807 O O . LYS A 1 221 ? 4.763 5.388 29.169 1.00 38.88 221 LYS A O 1
ATOM 1812 N N . ASN A 1 222 ? 3.067 5.762 30.689 1.00 36.22 222 ASN A N 1
ATOM 1813 C CA . ASN A 1 222 ? 2.921 7.215 30.801 1.00 36.22 222 ASN A CA 1
ATOM 1814 C C . ASN A 1 222 ? 1.983 7.861 29.773 1.00 36.22 222 ASN A C 1
ATOM 1816 O O . ASN A 1 222 ? 2.408 8.629 28.918 1.00 36.22 222 ASN A O 1
ATOM 1820 N N . SER A 1 223 ? 0.686 7.569 29.910 1.00 32.31 223 SER A N 1
ATOM 1821 C CA . SER A 1 223 ? -0.308 8.644 29.916 1.00 32.31 223 SER A CA 1
ATOM 1822 C C . SER A 1 223 ? -0.122 9.427 31.223 1.00 32.31 223 SER A C 1
ATOM 1824 O O . SER A 1 223 ? -0.520 8.945 32.285 1.00 32.31 223 SER A O 1
ATOM 1826 N N . LEU A 1 224 ? 0.578 10.554 31.139 1.00 33.66 224 LEU A N 1
ATOM 1827 C CA . LEU A 1 224 ? 0.396 11.695 32.032 1.00 33.66 224 LEU A CA 1
ATOM 1828 C C . LEU A 1 224 ? -0.256 12.780 31.180 1.00 33.66 224 LEU A C 1
ATOM 1830 O O . LEU A 1 224 ? 0.252 12.979 30.052 1.00 33.66 224 LEU A O 1
#

Foldseek 3Di:
DLQVLLVLLLLLLLQLLLLLLLLLLQDPDPLLSQLVSLLSSLLSLCLCCLVVDVQGDHDDNCPSVVSNVSCCVVPVQLSVQLVVLSVLLSCQQVDQVSQACNLQSQLSSSLSNCCVRDNVSSVVSSVLSSVLVLLVCLLCLCVCVVVSRNHNCVVVVNNDQNAVSLVVSLVSSLVSLVVSCVSSVNPDPPVVNVVSNVVSVVSSLSHDDDHYPHVVVVVPDDPD

Radius of gyration: 17.01 Å; chains: 1; bounding box: 40×36×51 Å